Protein AF-A0A7Y1BL05-F1 (afdb_monomer_lite)

Secondary structure (DSSP, 8-state):
---------------HHHHHHHHHHHTTTSS-TTTHHHHHHHHHHHHTSTTGGGS-TT----SS----HHHHH-TTTTTHHHHHHHHHHHHHHHHS-HHHHHHHHHHHHHHHHHHHHHHHHHHHGGGT-EEETTEEEEEETTEEEEEEEETTEEEEEETTS-EEEEEE----SS-----SPPPTTEEEEE---TT---BTTEEE--TT-TTHHHHHHHHHHHHHHHHHHTTTTPPB-PPPHHHHHHHHH-TTTEEE-SSS-EEE-S---HHHHHHHHHHHHTTS-HHHHHHHHHHHHHHHHHTTTTSS-EEEEE-STT-EEEEETTT--EEEEEEETTEEEEEEE-TTGGGS-GGGHHHHHGGG-EEEEEPPP-

Structure (mmCIF, N/CA/C/O backbone):
data_AF-A0A7Y1BL05-F1
#
_entry.id   AF-A0A7Y1BL05-F1
#
loop_
_atom_site.group_PDB
_atom_site.id
_atom_site.type_symbol
_atom_site.label_atom_id
_atom_site.label_alt_id
_atom_site.label_comp_id
_atom_site.label_asym_id
_atom_site.label_entity_id
_atom_site.label_seq_id
_atom_site.pdbx_PDB_ins_code
_atom_site.Cartn_x
_atom_site.Cartn_y
_atom_site.Cartn_z
_atom_site.occupancy
_atom_site.B_iso_or_equiv
_atom_site.auth_seq_id
_atom_site.auth_comp_id
_atom_site.auth_asym_id
_atom_site.auth_atom_id
_atom_site.pdbx_PDB_model_num
ATOM 1 N N . PHE A 1 1 ? 38.816 -10.456 27.329 1.00 33.59 1 PHE A N 1
ATOM 2 C CA . PHE A 1 1 ? 37.901 -9.437 26.786 1.00 33.59 1 PHE A CA 1
ATOM 3 C C . PHE A 1 1 ? 37.429 -9.900 25.423 1.00 33.59 1 PHE A C 1
ATOM 5 O O . PHE A 1 1 ? 38.102 -9.692 24.425 1.00 33.59 1 PHE A O 1
ATOM 12 N N . ALA A 1 2 ? 36.329 -10.643 25.435 1.00 25.39 2 ALA A N 1
ATOM 13 C CA . ALA A 1 2 ? 35.627 -11.141 24.266 1.00 25.39 2 ALA A CA 1
ATOM 14 C C . ALA A 1 2 ? 34.304 -10.378 24.179 1.00 25.39 2 ALA A C 1
ATOM 16 O O . ALA A 1 2 ? 33.697 -10.150 25.221 1.00 25.39 2 ALA A O 1
ATOM 17 N N . HIS A 1 3 ? 33.851 -10.033 22.977 1.00 25.34 3 HIS A N 1
ATOM 18 C CA . HIS A 1 3 ? 32.424 -10.037 22.677 1.00 25.34 3 HIS A CA 1
ATOM 19 C C . HIS A 1 3 ? 32.193 -10.327 21.194 1.00 25.34 3 HIS A C 1
ATOM 21 O O . HIS A 1 3 ? 32.795 -9.733 20.304 1.00 25.34 3 HIS A O 1
ATOM 27 N N . HIS A 1 4 ? 31.329 -11.317 21.009 1.00 25.67 4 HIS A N 1
ATOM 28 C CA . HIS A 1 4 ? 30.819 -11.899 19.784 1.00 25.67 4 HIS A CA 1
ATOM 29 C C . HIS A 1 4 ? 30.004 -10.916 18.937 1.00 25.67 4 HIS A C 1
ATOM 31 O O . HIS A 1 4 ? 29.145 -10.213 19.463 1.00 25.67 4 HIS A O 1
ATOM 37 N N . PHE A 1 5 ? 30.168 -11.006 17.617 1.00 25.12 5 PHE A N 1
ATOM 38 C CA . PHE A 1 5 ? 29.089 -10.775 16.659 1.00 25.12 5 PHE A CA 1
ATOM 39 C C . PHE A 1 5 ? 28.690 -12.129 16.065 1.00 25.12 5 PHE A C 1
ATOM 41 O O . PHE A 1 5 ? 29.454 -12.739 15.324 1.00 25.12 5 PHE A O 1
ATOM 48 N N . HIS A 1 6 ? 27.489 -12.587 16.406 1.00 26.97 6 HIS A N 1
ATOM 49 C CA . HIS A 1 6 ? 26.701 -13.514 15.601 1.00 26.97 6 HIS A CA 1
ATOM 50 C C . HIS A 1 6 ? 25.361 -12.834 15.343 1.00 26.97 6 HIS A C 1
ATOM 52 O O . HIS A 1 6 ? 24.730 -12.368 16.291 1.00 26.97 6 HIS A O 1
ATOM 58 N N . THR A 1 7 ? 24.933 -12.781 14.084 1.00 26.75 7 THR A N 1
ATOM 59 C CA . THR A 1 7 ? 23.613 -13.267 13.645 1.00 26.75 7 THR A CA 1
ATOM 60 C C . THR A 1 7 ? 23.472 -13.119 12.132 1.00 26.75 7 THR A C 1
ATOM 62 O O . THR A 1 7 ? 23.737 -12.071 11.548 1.00 26.75 7 THR A O 1
ATOM 65 N N . ASP A 1 8 ? 23.076 -14.234 11.532 1.00 27.69 8 ASP A N 1
ATOM 66 C CA . ASP A 1 8 ? 22.762 -14.459 10.131 1.00 27.69 8 ASP A CA 1
ATOM 67 C C . ASP A 1 8 ? 21.501 -13.713 9.666 1.00 27.69 8 ASP A C 1
ATOM 69 O O . ASP A 1 8 ? 20.481 -13.713 10.351 1.00 27.69 8 ASP A O 1
ATOM 73 N N . HIS A 1 9 ? 21.537 -13.182 8.440 1.00 27.61 9 HIS A N 1
ATOM 74 C CA . HIS A 1 9 ? 20.381 -13.083 7.539 1.00 27.61 9 HIS A CA 1
ATOM 75 C C . HIS A 1 9 ? 20.873 -13.191 6.081 1.00 27.61 9 HIS A C 1
ATOM 77 O O . HIS A 1 9 ? 21.958 -12.697 5.762 1.00 27.61 9 HIS A O 1
ATOM 83 N N . PRO A 1 10 ? 20.130 -13.875 5.189 1.00 28.31 10 PRO A N 1
ATOM 84 C CA . PRO A 1 10 ? 20.660 -14.333 3.916 1.00 28.31 10 PRO A CA 1
ATOM 85 C C . PRO A 1 10 ? 20.851 -13.192 2.913 1.00 28.31 10 PRO A C 1
ATOM 87 O O . PRO A 1 10 ? 19.978 -12.367 2.655 1.00 28.31 10 PRO A O 1
ATOM 90 N N . VAL A 1 11 ? 22.050 -13.228 2.348 1.00 24.84 11 VAL A N 1
ATOM 91 C CA . VAL A 1 11 ? 22.646 -12.427 1.285 1.00 24.84 11 VAL A CA 1
ATOM 92 C C . VAL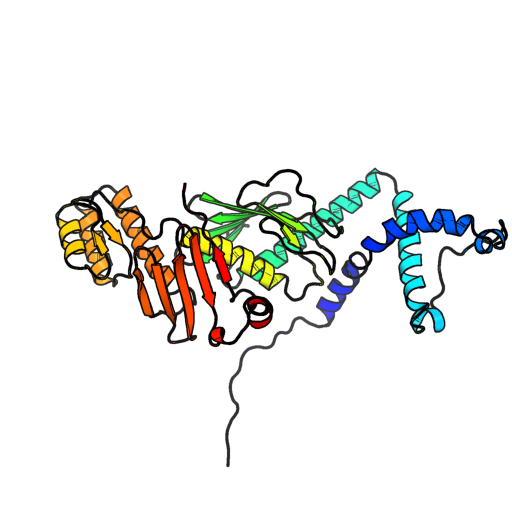 A 1 11 ? 21.703 -12.195 0.096 1.00 24.84 11 VAL A C 1
ATOM 94 O O . VAL A 1 11 ? 21.260 -13.135 -0.566 1.00 24.84 11 VAL A O 1
ATOM 97 N N . PHE A 1 12 ? 21.496 -10.919 -0.248 1.00 32.28 12 PHE A N 1
ATOM 98 C CA . PHE A 1 12 ? 21.118 -10.500 -1.597 1.00 32.28 12 PHE A CA 1
ATOM 99 C C . PHE A 1 12 ? 22.167 -11.016 -2.588 1.00 32.28 12 PHE A C 1
ATOM 101 O O . PHE A 1 12 ? 23.284 -10.507 -2.643 1.00 32.28 12 PHE A O 1
ATOM 108 N N . SER A 1 13 ? 21.811 -12.006 -3.400 1.00 27.42 13 SER A N 1
ATOM 109 C CA . SER A 1 13 ? 22.587 -12.366 -4.586 1.00 27.42 13 SER A CA 1
ATOM 110 C C . SER A 1 13 ? 21.681 -12.347 -5.811 1.00 27.42 13 SER A C 1
ATOM 112 O O . SER A 1 13 ? 21.286 -13.367 -6.356 1.00 27.42 13 SER A O 1
ATOM 114 N N . CYS A 1 14 ? 21.347 -11.140 -6.269 1.00 32.28 14 CYS A N 1
ATOM 115 C CA . CYS A 1 14 ? 21.121 -10.964 -7.698 1.00 32.28 14 CYS A CA 1
ATOM 116 C C . CYS A 1 14 ? 22.515 -10.943 -8.334 1.00 32.28 14 CYS A C 1
ATOM 118 O O . CYS A 1 14 ? 23.361 -10.128 -7.956 1.00 32.28 14 CYS A O 1
ATOM 120 N N . SER A 1 15 ? 22.803 -11.897 -9.218 1.00 33.03 15 SER A N 1
ATOM 121 C CA . SER A 1 15 ? 24.099 -11.981 -9.884 1.00 33.03 15 SER A CA 1
ATOM 122 C C . SER A 1 15 ? 24.380 -10.668 -10.621 1.00 33.03 15 SER A C 1
ATOM 124 O O . SER A 1 15 ? 23.573 -10.215 -11.435 1.00 33.03 15 SER A O 1
ATOM 126 N N . LYS A 1 16 ? 25.560 -10.069 -10.392 1.00 33.34 16 LYS A N 1
ATOM 127 C CA . LYS A 1 16 ? 26.056 -8.880 -11.119 1.00 33.34 16 LYS A CA 1
ATOM 128 C C . LYS A 1 16 ? 25.981 -9.030 -12.648 1.00 33.34 16 LYS A C 1
ATOM 130 O O . LYS A 1 16 ? 26.044 -8.030 -13.357 1.00 33.34 16 LYS A O 1
ATOM 135 N N . ILE A 1 17 ? 25.871 -10.259 -13.158 1.00 33.56 17 ILE A N 1
ATOM 136 C CA . ILE A 1 17 ? 25.779 -10.580 -14.585 1.00 33.56 17 ILE A CA 1
ATOM 137 C C . ILE A 1 17 ? 24.343 -10.411 -15.113 1.00 33.56 17 ILE A C 1
ATOM 139 O O . ILE A 1 17 ? 24.175 -9.895 -16.216 1.00 33.56 17 ILE A O 1
ATOM 143 N N . GLU A 1 18 ? 23.311 -10.720 -14.322 1.00 34.62 18 GLU A N 1
ATOM 144 C CA . GLU A 1 18 ? 21.900 -10.551 -14.719 1.00 34.62 18 GLU A CA 1
ATOM 145 C C . GLU A 1 18 ? 21.470 -9.074 -14.695 1.00 34.62 18 GLU A C 1
ATOM 147 O O . GLU A 1 18 ? 20.806 -8.599 -15.617 1.00 34.62 18 GLU A O 1
ATOM 152 N N . GLN A 1 19 ? 21.955 -8.294 -13.721 1.00 38.84 19 GLN A N 1
ATOM 153 C CA . GLN A 1 19 ? 21.749 -6.836 -13.684 1.00 38.84 19 GLN A CA 1
ATOM 154 C C . GLN A 1 19 ? 22.461 -6.109 -14.833 1.00 38.84 19 GLN A C 1
ATOM 156 O O . GLN A 1 19 ? 21.961 -5.105 -15.340 1.00 38.84 19 GLN A O 1
ATOM 161 N N . LYS A 1 20 ? 23.608 -6.623 -15.298 1.00 32.53 20 LYS A N 1
ATOM 162 C CA . LYS A 1 20 ? 24.316 -6.049 -16.451 1.00 32.53 20 LYS A CA 1
ATOM 163 C C . LYS A 1 20 ? 23.520 -6.212 -17.747 1.00 32.53 20 LYS A C 1
ATOM 165 O O . LYS A 1 20 ? 23.537 -5.302 -18.572 1.00 32.53 20 LYS A O 1
ATOM 170 N N . GLN A 1 21 ? 22.794 -7.318 -17.923 1.00 34.19 21 GLN A N 1
ATOM 171 C CA . GLN A 1 21 ? 21.998 -7.539 -19.135 1.00 34.19 21 GLN A CA 1
ATOM 172 C C . GLN A 1 21 ? 20.727 -6.674 -19.183 1.00 34.19 21 GLN A C 1
ATOM 174 O O . GLN A 1 21 ? 20.405 -6.140 -20.242 1.00 34.19 21 GLN A O 1
ATOM 179 N N . LEU A 1 22 ? 20.076 -6.427 -18.040 1.00 39.12 22 LEU A N 1
ATOM 180 C CA . LEU A 1 22 ? 18.909 -5.534 -17.937 1.00 39.12 22 LEU A CA 1
ATOM 181 C C . LEU A 1 22 ? 19.273 -4.041 -18.056 1.00 39.12 22 LEU A C 1
ATOM 183 O O . LEU A 1 22 ? 18.573 -3.281 -18.727 1.00 39.12 22 LEU A O 1
ATOM 187 N N . ASN A 1 23 ? 20.408 -3.621 -17.486 1.00 34.00 23 ASN A N 1
ATOM 188 C CA . ASN A 1 23 ? 20.858 -2.224 -17.540 1.00 34.00 23 ASN A CA 1
ATOM 189 C C . ASN A 1 23 ? 21.379 -1.803 -18.924 1.00 34.00 23 ASN A C 1
ATOM 191 O O . ASN A 1 23 ? 21.369 -0.614 -19.239 1.00 34.00 23 ASN A O 1
ATOM 195 N N . THR A 1 24 ? 21.807 -2.742 -19.772 1.00 34.69 24 THR A N 1
ATOM 196 C CA . THR A 1 24 ? 22.375 -2.405 -21.091 1.00 34.69 24 THR A CA 1
ATOM 197 C C . THR A 1 24 ? 21.300 -1.995 -22.110 1.00 34.69 24 THR A C 1
ATOM 199 O O . THR A 1 24 ? 21.593 -1.215 -23.010 1.00 34.69 24 THR A O 1
ATOM 202 N N . TRP A 1 25 ? 20.044 -2.429 -21.944 1.00 32.34 25 T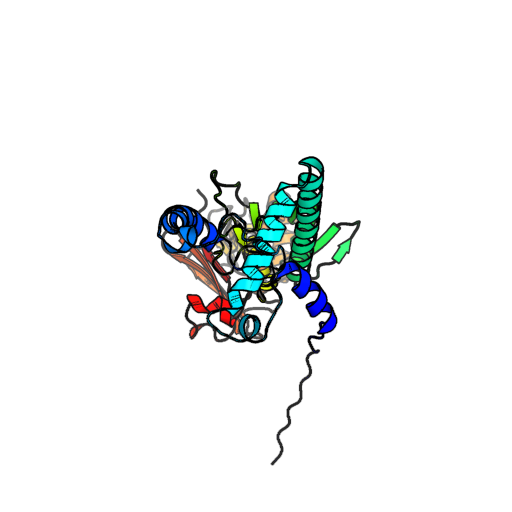RP A N 1
ATOM 203 C CA . TRP A 1 25 ? 18.965 -2.136 -22.903 1.00 32.34 25 TRP A CA 1
ATOM 204 C C . TRP A 1 25 ? 18.121 -0.893 -22.574 1.00 32.34 25 TRP A C 1
ATOM 206 O O . TRP A 1 25 ? 17.619 -0.247 -23.489 1.00 32.34 25 TRP A O 1
ATOM 216 N N . VAL A 1 26 ? 17.976 -0.518 -21.296 1.00 34.50 26 VAL A N 1
ATOM 217 C CA . VAL A 1 26 ? 17.065 0.574 -20.878 1.00 34.50 26 VAL A CA 1
ATOM 218 C C . VAL A 1 26 ? 17.795 1.892 -20.578 1.00 34.50 26 VAL A C 1
ATOM 220 O O . VAL A 1 26 ? 17.212 2.970 -20.698 1.00 34.50 26 VAL A O 1
ATOM 223 N N . SER A 1 27 ? 19.097 1.847 -20.272 1.00 34.19 27 SER A N 1
ATOM 224 C CA . SER A 1 27 ? 19.866 3.032 -19.849 1.00 34.19 27 SER A CA 1
ATOM 225 C C . SER A 1 27 ? 20.053 4.110 -20.927 1.00 34.19 27 SER A C 1
ATOM 227 O O . SER A 1 27 ? 20.438 5.229 -20.598 1.00 34.19 27 SER A O 1
ATOM 229 N N . PHE A 1 28 ? 19.772 3.823 -22.202 1.00 32.91 28 PHE A N 1
ATOM 230 C CA . PHE A 1 28 ? 20.091 4.742 -23.304 1.00 32.91 28 PHE A CA 1
ATOM 231 C C . PHE A 1 28 ? 18.963 5.714 -23.711 1.00 32.91 28 PHE A C 1
ATOM 233 O O . PHE A 1 28 ? 19.260 6.751 -24.309 1.00 32.91 28 PHE A O 1
ATOM 240 N N . GLN A 1 29 ? 17.690 5.467 -23.362 1.00 35.88 29 GLN A N 1
ATOM 241 C CA . GLN A 1 29 ? 16.569 6.309 -23.835 1.00 35.88 29 GLN A CA 1
ATOM 242 C C . GLN A 1 29 ? 16.076 7.393 -22.853 1.00 35.88 29 GLN A C 1
ATOM 244 O O . GLN A 1 29 ? 15.690 8.469 -23.309 1.00 35.88 29 GLN A O 1
ATOM 249 N N . SER A 1 30 ? 16.127 7.182 -21.531 1.00 35.50 30 SER A N 1
ATOM 250 C CA . SER A 1 30 ? 15.455 8.075 -20.557 1.00 35.50 30 SER A CA 1
ATOM 251 C C . SER A 1 30 ? 16.214 9.352 -20.151 1.00 35.50 30 SER A C 1
ATOM 253 O O . SER A 1 30 ? 15.636 10.203 -19.482 1.00 35.50 30 SER A O 1
ATOM 255 N N . ALA A 1 31 ? 17.490 9.539 -20.503 1.00 32.69 31 ALA A N 1
ATOM 256 C CA . ALA A 1 31 ? 18.296 10.571 -19.833 1.00 32.69 31 ALA A CA 1
ATOM 257 C C . ALA A 1 31 ? 18.231 12.009 -20.405 1.00 32.69 31 ALA A C 1
ATOM 259 O O . ALA A 1 31 ? 18.673 12.918 -19.712 1.00 32.69 31 ALA A O 1
ATOM 260 N N . GLU A 1 32 ? 17.736 12.287 -21.625 1.00 43.50 32 GLU A N 1
ATOM 261 C CA . GLU A 1 32 ? 18.015 13.615 -22.247 1.00 43.50 32 GLU A CA 1
ATOM 262 C C . GLU A 1 32 ? 16.908 14.228 -23.131 1.00 43.50 32 GLU A C 1
ATOM 264 O O . GLU A 1 32 ? 17.159 15.172 -23.880 1.00 43.50 32 GLU A O 1
ATOM 269 N N . GLN A 1 33 ? 15.659 13.761 -23.052 1.00 43.62 33 GLN A N 1
ATOM 270 C CA . GLN A 1 33 ? 14.572 14.326 -23.873 1.00 43.62 33 GLN A CA 1
ATOM 271 C C . GLN A 1 33 ? 14.175 15.804 -23.596 1.00 43.62 33 GLN A C 1
ATOM 273 O O . GLN A 1 33 ? 13.689 16.435 -24.537 1.00 43.62 33 GLN A O 1
ATOM 278 N N . PRO A 1 34 ? 14.405 16.435 -22.418 1.00 39.03 34 PRO A N 1
ATOM 279 C CA . PRO A 1 34 ? 14.016 17.841 -22.215 1.00 39.03 34 PRO A CA 1
ATOM 280 C C . PRO A 1 34 ? 14.841 18.859 -23.018 1.00 39.03 34 PRO A C 1
ATOM 282 O O . PRO A 1 34 ? 14.393 19.985 -23.227 1.00 39.03 34 PRO A O 1
ATOM 285 N N . LEU A 1 35 ? 16.041 18.490 -23.474 1.00 37.31 35 LEU A N 1
ATOM 286 C CA . LEU A 1 35 ? 16.970 19.429 -24.109 1.00 37.31 35 LEU A CA 1
ATOM 287 C C . LEU A 1 35 ? 16.629 19.704 -25.587 1.00 37.31 35 LEU A C 1
ATOM 289 O O . LEU A 1 35 ? 16.855 20.804 -26.089 1.00 37.31 35 LEU A O 1
ATOM 293 N N . LEU A 1 36 ? 16.016 18.747 -26.288 1.00 37.44 36 LEU A N 1
ATOM 294 C CA . LEU A 1 36 ? 15.832 18.804 -27.747 1.00 37.44 36 LEU A CA 1
ATOM 295 C C . LEU A 1 36 ? 14.855 19.901 -28.217 1.00 37.44 36 LEU A C 1
ATOM 297 O O . LEU A 1 36 ? 15.038 20.463 -29.297 1.00 37.44 36 LEU A O 1
ATOM 301 N N . GLY A 1 37 ? 13.862 20.268 -27.398 1.00 36.25 37 GLY A N 1
ATOM 302 C CA . GLY A 1 37 ? 12.896 21.325 -27.732 1.00 36.25 37 GLY A CA 1
ATOM 303 C C . GLY A 1 37 ? 13.500 22.735 -27.732 1.00 36.25 37 GLY A C 1
ATOM 304 O O . GLY A 1 37 ? 13.193 23.541 -28.610 1.00 36.25 37 GLY A O 1
ATOM 305 N N . GLN A 1 38 ? 14.416 23.022 -26.800 1.00 35.59 38 GLN A N 1
ATOM 306 C CA . GLN A 1 38 ? 15.132 24.305 -26.746 1.00 35.59 38 GLN A CA 1
ATOM 307 C C . GLN A 1 38 ? 16.279 24.374 -27.770 1.00 35.59 38 GLN A C 1
ATOM 309 O O . GLN A 1 38 ? 16.601 25.458 -28.264 1.00 35.59 38 GLN A O 1
ATOM 314 N N . PHE A 1 39 ? 16.845 23.227 -28.169 1.00 32.41 39 PHE A N 1
ATOM 315 C CA . PHE A 1 39 ? 17.859 23.155 -29.228 1.00 32.41 39 PHE A CA 1
ATOM 316 C C . PHE A 1 39 ? 17.304 23.391 -30.642 1.00 32.41 39 PHE A C 1
ATOM 318 O O . PHE A 1 39 ? 18.024 23.891 -31.506 1.00 32.41 39 PHE A O 1
ATOM 325 N N . SER A 1 40 ? 16.029 23.094 -30.910 1.00 36.38 40 SER A N 1
ATOM 326 C CA . SER A 1 40 ? 15.488 23.217 -32.272 1.00 36.38 40 SER A CA 1
ATOM 327 C C . SER A 1 40 ? 15.252 24.673 -32.714 1.00 36.38 40 SER A C 1
ATOM 329 O O . SER A 1 40 ? 15.417 24.985 -33.893 1.00 36.38 40 SER A O 1
ATOM 331 N N . VAL A 1 41 ? 14.917 25.580 -31.787 1.00 35.75 41 VAL A N 1
ATOM 332 C CA . VAL A 1 41 ? 14.730 27.020 -32.077 1.00 35.75 41 VAL A CA 1
ATOM 333 C C . VAL A 1 41 ? 16.079 27.753 -32.139 1.00 35.75 41 VAL A C 1
ATOM 335 O O . VAL A 1 41 ? 16.265 28.647 -32.965 1.00 35.75 41 VAL A O 1
ATOM 338 N N . SER A 1 42 ? 17.060 27.329 -31.335 1.00 43.56 42 SER A N 1
ATOM 339 C CA . SER A 1 42 ? 18.430 27.861 -31.376 1.00 43.56 42 SER A CA 1
ATOM 340 C C . SER A 1 42 ? 19.249 27.336 -32.562 1.00 43.56 42 SER A C 1
ATOM 342 O O . SER A 1 42 ? 20.108 28.048 -33.071 1.00 43.56 42 SER A O 1
ATOM 344 N N . SER A 1 43 ? 18.961 26.136 -33.081 1.00 45.41 43 SER A N 1
ATOM 345 C CA . SER A 1 43 ? 19.647 25.589 -34.262 1.00 45.41 43 SER A CA 1
ATOM 346 C C . SER A 1 43 ? 19.368 26.399 -35.534 1.00 45.41 43 SER A C 1
ATOM 348 O O . SER A 1 43 ? 20.283 26.623 -36.323 1.00 45.41 43 SER A O 1
ATOM 350 N N . ASN A 1 44 ? 18.147 26.910 -35.728 1.00 48.47 44 ASN A N 1
ATOM 351 C CA . ASN A 1 44 ? 17.831 27.738 -36.899 1.00 48.47 44 ASN A CA 1
ATOM 352 C C . ASN A 1 44 ? 18.510 29.116 -36.853 1.00 48.47 44 ASN A C 1
ATOM 354 O O . ASN A 1 44 ? 18.931 29.614 -37.894 1.00 48.47 44 ASN A O 1
ATOM 358 N N . SER A 1 45 ? 18.694 29.700 -35.665 1.00 47.44 45 SER A N 1
ATOM 359 C CA . SER A 1 45 ? 19.466 30.940 -35.503 1.00 47.44 45 SER A CA 1
ATOM 360 C C . SER A 1 45 ? 20.981 30.703 -35.551 1.00 47.44 45 SER A C 1
ATOM 362 O O . SER A 1 45 ? 21.713 31.553 -36.053 1.00 47.44 45 SER A O 1
ATOM 364 N N . LEU A 1 46 ? 21.465 29.534 -35.115 1.00 51.12 46 LEU A N 1
ATOM 365 C CA . LEU A 1 46 ? 22.859 29.102 -35.274 1.00 51.12 46 LEU A CA 1
ATOM 366 C C . LEU A 1 46 ? 23.217 28.826 -36.739 1.00 51.12 46 LEU A C 1
ATOM 368 O O . LEU A 1 46 ? 24.269 29.274 -37.177 1.00 51.12 46 LEU A O 1
ATOM 372 N N . LYS A 1 47 ? 22.334 28.188 -37.521 1.00 52.28 47 LYS A N 1
ATOM 373 C CA . LYS A 1 47 ? 22.506 27.995 -38.976 1.00 52.28 47 LYS A CA 1
ATOM 374 C C . LYS A 1 47 ? 22.648 29.314 -39.740 1.00 52.28 47 LYS A C 1
ATOM 376 O O . LYS A 1 47 ? 23.321 29.351 -40.762 1.00 52.28 47 LYS A O 1
ATOM 381 N N . GLN A 1 48 ? 22.023 30.383 -39.243 1.00 56.19 48 GLN A N 1
ATOM 382 C CA . GLN A 1 48 ? 22.108 31.732 -39.811 1.00 56.19 48 GLN A CA 1
ATOM 383 C C . GLN A 1 48 ? 23.312 32.541 -39.296 1.00 56.19 48 GLN A C 1
ATOM 385 O O . GLN A 1 48 ? 23.623 33.590 -39.856 1.00 56.19 48 GLN A O 1
ATOM 390 N N . ARG A 1 49 ? 24.005 32.083 -38.243 1.00 55.69 49 ARG A N 1
ATOM 391 C CA . ARG A 1 49 ? 25.216 32.726 -37.714 1.00 55.69 49 ARG A CA 1
ATOM 392 C C . ARG A 1 49 ? 26.461 32.085 -38.332 1.00 55.69 49 ARG A C 1
ATOM 394 O O . ARG A 1 49 ? 26.575 30.865 -38.413 1.00 55.69 49 ARG A O 1
ATOM 401 N N . GLY A 1 50 ? 27.400 32.939 -38.747 1.00 53.94 50 GLY A N 1
ATOM 402 C CA . GLY A 1 50 ? 28.423 32.696 -39.776 1.00 53.94 50 GLY A CA 1
ATOM 403 C C . GLY A 1 50 ? 29.376 31.499 -39.642 1.00 53.94 50 GLY A C 1
ATOM 404 O O . GLY A 1 50 ? 30.176 31.284 -40.540 1.00 53.94 50 GLY A O 1
ATOM 405 N N . LEU A 1 51 ? 29.310 30.694 -38.580 1.00 56.62 51 LEU A N 1
ATOM 406 C CA . LEU A 1 51 ? 30.109 29.469 -38.456 1.00 56.62 51 LEU A CA 1
ATOM 407 C C . LEU A 1 51 ? 29.571 28.325 -39.329 1.00 56.62 51 LEU A C 1
ATOM 409 O O . LEU A 1 51 ? 30.356 27.593 -39.921 1.00 56.62 51 LEU A O 1
ATOM 413 N N . TYR A 1 52 ? 28.247 28.190 -39.462 1.00 55.38 52 TYR A N 1
ATOM 414 C CA . TYR A 1 52 ? 27.648 27.129 -40.286 1.00 55.38 52 TYR A CA 1
ATOM 415 C C . TYR A 1 52 ? 27.720 27.428 -41.789 1.00 55.38 52 TYR A C 1
ATOM 417 O O . TYR A 1 52 ? 27.761 26.495 -42.584 1.00 55.38 52 TYR A O 1
ATOM 425 N N . SER A 1 53 ? 27.802 28.703 -42.188 1.00 60.19 53 SER A N 1
ATOM 426 C CA . SER A 1 53 ? 28.028 29.105 -43.586 1.00 60.19 53 SER A CA 1
ATOM 427 C C . SER A 1 53 ? 29.464 28.875 -44.063 1.00 60.19 53 SER A C 1
ATOM 429 O O . SER A 1 53 ? 29.710 28.880 -45.264 1.00 60.19 53 SER A O 1
ATOM 431 N N . LEU A 1 54 ? 30.412 28.698 -43.135 1.00 66.62 54 LEU A N 1
ATOM 432 C CA . LEU A 1 54 ? 31.807 28.370 -43.444 1.00 66.62 54 LEU A CA 1
ATOM 433 C C . LEU A 1 54 ? 32.023 26.870 -43.659 1.00 66.62 54 LEU A C 1
ATOM 435 O O . LEU A 1 54 ? 33.088 26.482 -44.132 1.00 66.62 54 LEU A O 1
ATOM 439 N N . VAL A 1 55 ? 31.040 26.030 -43.322 1.00 61.56 55 VAL A N 1
ATOM 440 C CA . VAL A 1 55 ? 31.082 24.600 -43.628 1.00 61.56 55 VAL A CA 1
ATOM 441 C C . VAL A 1 55 ? 30.761 24.434 -45.116 1.00 61.56 55 VAL A C 1
ATOM 443 O O . VAL A 1 55 ? 29.661 24.805 -45.535 1.00 61.56 55 VAL A O 1
ATOM 446 N N . PRO A 1 56 ? 31.690 23.905 -45.934 1.00 68.94 56 PRO A N 1
ATOM 447 C CA . PRO A 1 56 ? 31.451 23.700 -47.355 1.00 68.94 56 PRO A CA 1
ATOM 448 C C . PRO A 1 56 ? 30.151 22.919 -47.608 1.00 68.94 56 PRO A C 1
ATOM 450 O O . PRO A 1 56 ? 29.902 21.920 -46.933 1.00 68.94 56 PRO A O 1
ATOM 453 N N . PRO A 1 57 ? 29.350 23.279 -48.627 1.00 58.31 57 PRO A N 1
ATOM 454 C CA . PRO A 1 57 ? 28.140 22.530 -48.982 1.00 58.31 57 PRO A CA 1
ATOM 455 C C . PRO A 1 57 ? 28.415 21.056 -49.321 1.00 58.31 57 PRO A C 1
ATOM 457 O O . PRO A 1 57 ? 27.539 20.209 -49.188 1.00 58.31 57 PRO A O 1
ATOM 460 N N . ALA A 1 58 ? 29.647 20.756 -49.746 1.00 62.09 58 ALA A N 1
ATOM 461 C CA . ALA A 1 58 ? 30.139 19.417 -50.057 1.00 62.09 58 ALA A CA 1
ATOM 462 C C . ALA A 1 58 ? 30.715 18.662 -48.840 1.00 62.09 58 ALA A C 1
ATOM 464 O O . ALA A 1 58 ? 31.213 17.547 -48.994 1.00 62.09 58 ALA A O 1
ATOM 465 N N . SER A 1 59 ? 30.689 19.243 -47.635 1.00 61.38 59 SER A N 1
ATOM 466 C CA . SER A 1 59 ? 31.157 18.567 -46.426 1.00 61.38 59 SER A CA 1
ATOM 467 C C . SER A 1 59 ? 30.228 17.412 -46.071 1.00 61.38 59 SER A C 1
ATOM 469 O O . SER A 1 59 ? 29.142 17.594 -45.520 1.00 61.38 59 SER A O 1
ATOM 471 N N . VAL A 1 60 ? 30.682 16.198 -46.373 1.00 59.19 60 VAL A N 1
ATOM 472 C CA . VAL A 1 60 ? 30.015 14.967 -45.957 1.00 59.19 60 VAL A CA 1
ATOM 473 C C . VAL A 1 60 ? 30.315 14.752 -44.486 1.00 59.19 60 VAL A C 1
ATOM 475 O O . VAL A 1 60 ? 31.423 14.378 -44.108 1.00 59.19 60 VAL A O 1
ATOM 478 N N . VAL A 1 61 ? 29.320 15.007 -43.646 1.00 62.31 61 VAL A N 1
ATOM 479 C CA . VAL A 1 61 ? 29.410 14.671 -42.232 1.00 62.31 61 VAL A CA 1
ATOM 480 C C . VAL A 1 61 ? 29.137 13.168 -42.084 1.00 62.31 61 VAL A C 1
ATOM 482 O O . VAL A 1 61 ? 28.041 12.724 -42.444 1.00 62.31 61 VAL A O 1
ATOM 485 N N . PRO A 1 62 ? 30.100 12.366 -41.594 1.00 64.06 62 PRO A N 1
ATOM 486 C CA . PRO A 1 62 ? 29.931 10.923 -41.488 1.00 64.06 62 PRO A CA 1
ATOM 487 C C . PRO A 1 62 ? 28.741 10.547 -40.599 1.00 64.06 62 PRO A C 1
ATOM 489 O O . PRO A 1 62 ? 28.481 11.169 -39.568 1.00 64.06 62 PRO A O 1
ATOM 492 N N . ALA A 1 63 ? 28.035 9.475 -40.965 1.00 62.38 63 ALA A N 1
ATOM 493 C CA . ALA A 1 63 ? 26.928 8.955 -40.161 1.00 62.38 63 ALA A CA 1
ATOM 494 C C . ALA A 1 63 ? 27.392 8.387 -38.804 1.00 62.38 63 ALA A C 1
ATOM 496 O O . ALA A 1 63 ? 26.586 8.257 -37.886 1.00 62.38 63 ALA A O 1
ATOM 497 N N . GLN A 1 64 ? 28.681 8.066 -38.665 1.00 64.62 64 GLN A N 1
ATOM 498 C CA . GLN A 1 64 ? 29.295 7.566 -37.438 1.00 64.62 64 GLN A CA 1
ATOM 499 C C . GLN A 1 64 ? 30.394 8.512 -36.958 1.00 64.62 64 GLN A C 1
ATOM 501 O O . GLN A 1 64 ? 31.246 8.936 -37.734 1.00 64.62 64 GLN A O 1
ATOM 506 N N . VAL A 1 65 ? 30.400 8.792 -35.656 1.00 74.00 65 VAL A N 1
ATOM 507 C CA . VAL A 1 65 ? 31.491 9.500 -34.983 1.00 74.00 65 VAL A CA 1
ATOM 508 C C . VAL A 1 65 ? 32.421 8.462 -34.364 1.00 74.00 65 VAL A C 1
ATOM 510 O O . VAL A 1 65 ? 32.005 7.663 -33.526 1.00 74.00 65 VAL A O 1
ATOM 513 N N . HIS A 1 66 ? 33.691 8.460 -34.771 1.00 74.62 66 HIS A N 1
ATOM 514 C CA . HIS A 1 66 ? 34.695 7.588 -34.167 1.00 74.62 66 HIS A CA 1
ATOM 515 C C . HIS A 1 66 ? 34.997 8.038 -32.739 1.00 74.62 66 HIS A C 1
ATOM 517 O O . HIS A 1 66 ? 35.367 9.187 -32.512 1.00 74.62 66 HIS A O 1
ATOM 523 N N . ARG A 1 67 ? 34.875 7.124 -31.773 1.00 77.06 67 ARG A N 1
ATOM 524 C CA . ARG A 1 67 ? 35.163 7.391 -30.359 1.00 77.06 67 ARG A CA 1
ATOM 525 C C . ARG A 1 67 ? 36.670 7.519 -30.124 1.00 77.06 67 ARG A C 1
ATOM 527 O O . ARG A 1 67 ? 37.347 6.539 -29.830 1.00 77.06 67 ARG A O 1
ATOM 534 N N . THR A 1 68 ? 37.196 8.728 -30.284 1.00 79.44 68 THR A N 1
ATOM 535 C CA . THR A 1 68 ? 38.587 9.067 -29.950 1.00 79.44 68 THR A CA 1
ATOM 536 C C . THR A 1 68 ? 38.745 9.330 -28.449 1.00 79.44 68 THR A C 1
ATOM 538 O O . THR A 1 68 ? 37.762 9.553 -27.743 1.00 79.44 68 THR A O 1
ATOM 541 N N . ASN A 1 69 ? 39.984 9.354 -27.942 1.00 74.56 69 ASN A N 1
ATOM 542 C CA . ASN A 1 69 ? 40.256 9.631 -26.522 1.00 74.56 69 ASN A CA 1
ATOM 543 C C . ASN A 1 69 ? 39.665 10.971 -26.046 1.00 74.56 69 ASN A C 1
ATOM 545 O O . ASN A 1 69 ? 39.158 11.044 -24.930 1.00 74.56 69 ASN A O 1
ATOM 549 N N . ILE A 1 70 ? 39.659 12.000 -26.900 1.00 74.12 70 ILE A N 1
ATOM 550 C CA . ILE A 1 70 ? 39.052 13.307 -26.594 1.00 74.12 70 ILE A CA 1
ATOM 551 C C . ILE A 1 70 ? 37.533 13.160 -26.451 1.00 74.12 70 ILE A C 1
ATOM 553 O O . ILE A 1 70 ? 36.956 13.598 -25.463 1.00 74.12 70 ILE A O 1
ATOM 557 N N . LEU A 1 71 ? 36.884 12.470 -27.391 1.00 75.94 71 LEU A N 1
ATOM 558 C CA . LEU A 1 71 ? 35.434 12.265 -27.367 1.00 75.94 71 LEU A CA 1
ATOM 559 C C . LEU A 1 71 ? 34.960 11.295 -26.273 1.00 75.94 71 LEU A C 1
ATOM 561 O O . LEU A 1 71 ? 33.766 11.236 -26.010 1.00 75.94 71 LEU A O 1
ATOM 565 N N . ASN A 1 72 ? 35.859 10.538 -25.642 1.00 73.81 72 ASN A N 1
ATOM 566 C CA . ASN A 1 72 ? 35.518 9.633 -24.541 1.00 73.81 72 ASN A CA 1
ATOM 567 C C . ASN A 1 72 ? 35.791 10.236 -23.158 1.00 73.81 72 ASN A C 1
ATOM 569 O O . ASN A 1 72 ? 35.061 9.938 -22.212 1.00 73.81 72 ASN A O 1
ATOM 573 N N . HIS A 1 73 ? 36.846 11.042 -23.020 1.00 69.94 73 HIS A N 1
ATOM 574 C CA . HIS A 1 73 ? 37.362 11.448 -21.709 1.00 69.94 73 HIS A CA 1
ATOM 575 C C . HIS A 1 73 ? 37.295 12.953 -21.446 1.00 69.94 73 HIS A C 1
ATOM 577 O O . HIS A 1 73 ? 37.310 13.346 -20.280 1.00 69.94 73 HIS A O 1
ATOM 583 N N . ASP A 1 74 ? 37.189 13.794 -22.478 1.00 85.31 74 ASP A N 1
ATOM 584 C CA . ASP A 1 74 ? 37.095 15.239 -22.287 1.00 85.31 74 ASP A CA 1
ATOM 585 C C . ASP A 1 74 ? 35.689 15.631 -21.782 1.00 85.31 74 ASP A C 1
ATOM 587 O O . ASP A 1 74 ? 34.691 15.314 -22.445 1.00 85.31 74 ASP A O 1
ATOM 591 N N . PRO A 1 75 ? 35.566 16.328 -20.633 1.00 78.06 75 PRO A N 1
ATOM 592 C CA . PRO A 1 75 ? 34.276 16.739 -20.080 1.00 78.06 75 PRO A CA 1
ATOM 593 C C . PRO A 1 75 ? 33.410 17.558 -21.042 1.00 78.06 75 PRO A C 1
ATOM 595 O O . PRO A 1 75 ? 32.185 17.473 -20.964 1.00 78.06 75 PRO A O 1
ATOM 598 N N . HIS A 1 76 ? 34.025 18.328 -21.943 1.00 79.12 76 HIS A N 1
ATOM 599 C CA . HIS A 1 76 ? 33.326 19.172 -22.904 1.00 79.12 76 HIS A CA 1
ATOM 600 C C . HIS A 1 76 ? 32.763 18.363 -24.082 1.00 79.12 76 HIS A C 1
ATOM 602 O O . HIS A 1 76 ? 31.650 18.626 -24.533 1.00 79.12 76 HIS A O 1
ATOM 608 N N . TYR A 1 77 ? 33.490 17.344 -24.554 1.00 75.12 77 TYR A N 1
ATOM 609 C CA . TYR A 1 77 ? 33.143 16.616 -25.783 1.00 75.12 77 TYR A CA 1
ATOM 610 C C . TYR A 1 77 ? 32.541 15.221 -25.572 1.00 75.12 77 TYR A C 1
ATOM 612 O O . TYR A 1 77 ? 31.957 14.668 -26.507 1.00 75.12 77 TYR A O 1
ATOM 620 N N . ARG A 1 78 ? 32.599 14.661 -24.358 1.00 79.31 78 ARG A N 1
ATOM 621 C CA . ARG A 1 78 ? 32.067 13.319 -24.039 1.00 79.31 78 ARG A CA 1
ATOM 622 C C . ARG A 1 78 ? 30.572 13.119 -24.308 1.00 79.31 78 ARG A C 1
ATOM 624 O O . ARG A 1 78 ? 30.102 11.990 -24.408 1.00 79.31 78 ARG A O 1
ATOM 631 N N . HIS A 1 79 ? 29.818 14.211 -24.412 1.00 78.44 79 HIS A N 1
ATOM 632 C CA . HIS A 1 79 ? 28.380 14.201 -24.688 1.00 78.44 79 HIS A CA 1
ATOM 633 C C . HIS A 1 79 ? 28.064 14.078 -26.188 1.00 78.44 79 HIS A C 1
ATOM 635 O O . HIS A 1 79 ? 26.942 13.738 -26.556 1.00 78.44 79 HIS A O 1
ATOM 641 N N . LEU A 1 80 ? 29.043 14.331 -27.063 1.00 78.81 80 LEU A N 1
ATOM 642 C CA . LEU A 1 80 ? 28.837 14.370 -28.508 1.00 78.81 80 LEU A CA 1
ATOM 643 C C . LEU A 1 80 ? 28.529 12.985 -29.113 1.00 78.81 80 LEU A C 1
ATOM 645 O O . LEU A 1 80 ? 27.572 12.906 -29.885 1.00 78.81 80 LEU A O 1
ATOM 649 N N . PRO A 1 81 ? 29.246 11.888 -28.776 1.00 78.44 81 PRO A N 1
ATOM 650 C CA . PRO A 1 81 ? 28.940 10.576 -29.351 1.00 78.44 81 PRO A CA 1
ATOM 651 C C . PRO A 1 81 ? 27.523 10.061 -29.019 1.00 78.44 81 PRO A C 1
ATOM 653 O O . PRO A 1 81 ? 26.829 9.674 -29.960 1.00 78.44 81 PRO A O 1
ATOM 656 N N . PRO A 1 82 ? 27.027 10.125 -27.761 1.00 72.56 82 PRO A N 1
ATOM 657 C CA . PRO A 1 82 ? 25.645 9.741 -27.443 1.00 72.56 82 PRO A CA 1
ATOM 658 C C . PRO A 1 82 ? 24.582 10.546 -28.206 1.00 72.56 82 PRO A C 1
ATOM 660 O O . PRO A 1 82 ? 23.570 9.993 -28.637 1.00 72.56 82 PRO A O 1
ATOM 663 N N . LEU A 1 83 ? 24.804 11.850 -28.402 1.00 75.75 83 LEU A N 1
ATOM 664 C CA . LEU A 1 83 ? 23.893 12.702 -29.172 1.00 75.75 83 LEU A CA 1
ATOM 665 C C . LEU A 1 83 ? 23.912 12.356 -30.668 1.00 75.75 83 LEU A C 1
ATOM 667 O O . LEU A 1 83 ? 22.866 12.383 -31.318 1.00 75.75 83 LEU A O 1
ATOM 671 N N . TRP A 1 84 ? 25.082 12.003 -31.208 1.00 77.12 84 TRP A N 1
ATOM 672 C CA . TRP A 1 84 ? 25.232 11.596 -32.605 1.00 77.12 84 TRP A CA 1
ATOM 673 C C . TRP A 1 84 ? 24.534 10.270 -32.903 1.00 77.12 84 TRP A C 1
ATOM 675 O O . TRP A 1 84 ? 23.826 10.149 -33.902 1.00 77.12 84 TRP A O 1
ATOM 685 N N . GLU A 1 85 ? 24.698 9.294 -32.008 1.00 75.50 85 GLU A N 1
ATOM 686 C CA . GLU A 1 85 ? 24.010 8.003 -32.068 1.00 75.50 85 GLU A CA 1
ATOM 687 C C . GLU A 1 85 ? 22.486 8.202 -32.008 1.00 75.50 85 GLU A C 1
ATOM 689 O O . GLU A 1 85 ? 21.777 7.702 -32.874 1.00 75.50 85 GLU A O 1
ATOM 694 N N . LYS A 1 86 ? 21.977 9.056 -31.106 1.00 70.69 86 LYS A N 1
ATOM 695 C CA . LYS A 1 86 ? 20.541 9.396 -31.054 1.00 70.69 86 LYS A CA 1
ATOM 696 C C . LYS A 1 86 ? 20.015 10.037 -32.333 1.00 70.69 86 LYS A C 1
ATOM 698 O O . LYS A 1 86 ? 18.914 9.713 -32.769 1.00 70.69 86 LYS A O 1
ATOM 703 N N . LEU A 1 87 ? 20.765 1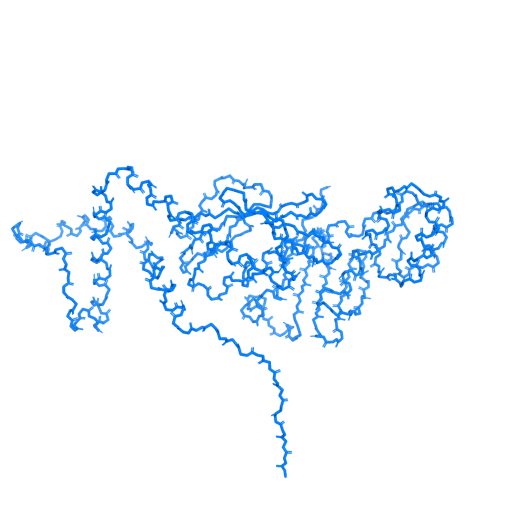0.969 -32.924 1.00 72.69 87 LEU A N 1
ATOM 704 C CA . LEU A 1 87 ? 20.361 11.609 -34.177 1.00 72.69 87 LEU A CA 1
ATOM 705 C C . LEU A 1 87 ? 20.294 10.586 -35.315 1.00 72.69 87 LEU A C 1
ATOM 707 O O . LEU A 1 87 ? 19.392 10.651 -36.152 1.00 72.69 87 LEU A O 1
ATOM 711 N N . LYS A 1 88 ? 21.245 9.650 -35.345 1.00 73.00 88 LYS A N 1
ATOM 712 C CA . LYS A 1 88 ? 21.247 8.545 -36.298 1.00 73.00 88 LYS A CA 1
ATOM 713 C C . LYS A 1 88 ? 20.021 7.650 -36.090 1.00 73.00 88 LYS A C 1
ATOM 715 O O . LYS A 1 88 ? 19.275 7.453 -37.044 1.00 73.00 88 LYS A O 1
ATOM 720 N N . ASP A 1 89 ? 19.768 7.209 -34.861 1.00 69.94 89 ASP A N 1
ATOM 721 C CA . ASP A 1 89 ? 18.628 6.354 -34.515 1.00 69.94 89 ASP A CA 1
ATOM 722 C C . ASP A 1 89 ? 17.277 7.023 -34.825 1.00 69.94 89 ASP A C 1
ATOM 724 O O . ASP A 1 89 ? 16.361 6.367 -35.317 1.00 69.94 89 ASP A O 1
ATOM 728 N N . ASP A 1 90 ? 17.139 8.334 -34.587 1.00 70.75 90 ASP A N 1
ATOM 729 C CA . ASP A 1 90 ? 15.926 9.094 -34.924 1.00 70.75 90 ASP A CA 1
ATOM 730 C C . ASP A 1 90 ? 15.736 9.214 -36.444 1.00 70.75 90 ASP A C 1
ATOM 732 O O . ASP A 1 90 ? 14.625 9.059 -36.952 1.00 70.75 90 ASP A O 1
ATOM 736 N N . ARG A 1 91 ? 16.818 9.435 -37.203 1.00 69.00 91 ARG A N 1
ATOM 737 C CA . ARG A 1 91 ? 16.755 9.456 -38.674 1.00 69.00 91 ARG A CA 1
ATOM 738 C C . ARG A 1 91 ? 16.386 8.090 -39.236 1.00 69.00 91 ARG A C 1
ATOM 740 O O . ARG A 1 91 ? 15.493 8.022 -40.074 1.00 69.00 91 ARG A O 1
ATOM 747 N N . GLU A 1 92 ? 17.028 7.025 -38.770 1.00 68.81 92 GLU A N 1
ATOM 748 C CA . GLU A 1 92 ? 16.707 5.652 -39.173 1.00 68.81 92 GLU A CA 1
ATOM 749 C C . GLU A 1 92 ? 15.269 5.292 -38.775 1.00 68.81 92 GLU A C 1
ATOM 751 O O . GLU A 1 92 ? 14.513 4.776 -39.592 1.00 68.81 92 GLU A O 1
ATOM 756 N N . GLY A 1 93 ? 14.830 5.685 -37.577 1.00 65.12 93 GLY A N 1
ATOM 757 C CA . GLY A 1 93 ? 13.460 5.489 -37.104 1.00 65.12 93 GLY A CA 1
ATOM 758 C C . GLY A 1 93 ? 12.394 6.219 -37.928 1.00 65.12 93 GLY A C 1
ATOM 759 O O . GLY A 1 93 ? 11.286 5.706 -38.077 1.00 65.12 93 GLY A O 1
ATOM 760 N N . ARG A 1 94 ? 12.708 7.392 -38.494 1.00 68.06 94 ARG A N 1
ATOM 761 C CA . ARG A 1 94 ? 11.810 8.123 -39.411 1.00 68.06 94 ARG A CA 1
ATOM 762 C C . ARG A 1 94 ? 11.749 7.514 -40.810 1.00 68.06 94 ARG A C 1
ATOM 764 O O . ARG A 1 94 ? 10.755 7.733 -41.495 1.00 68.06 94 ARG A O 1
ATOM 771 N N . LEU A 1 95 ? 12.792 6.793 -41.223 1.00 72.69 95 LEU A N 1
ATOM 772 C CA . LEU A 1 95 ? 12.866 6.114 -42.520 1.00 72.69 95 LEU A CA 1
ATOM 773 C C . LEU A 1 95 ? 12.148 4.756 -42.520 1.00 72.69 95 LEU A C 1
ATOM 775 O O . LEU A 1 95 ? 11.838 4.245 -43.593 1.00 72.69 95 LEU A O 1
ATOM 779 N N . LEU A 1 96 ? 11.853 4.192 -41.343 1.00 76.44 96 LEU A N 1
ATOM 780 C CA . LEU A 1 96 ? 11.070 2.964 -41.223 1.00 76.44 96 LEU A CA 1
ATOM 781 C C . LEU A 1 96 ? 9.625 3.166 -41.719 1.00 76.44 96 LEU A C 1
ATOM 783 O O . LEU A 1 96 ? 8.998 4.183 -41.380 1.00 76.44 96 LEU A O 1
ATOM 787 N N . PRO A 1 97 ? 9.054 2.183 -42.440 1.00 85.12 97 PRO A N 1
ATOM 788 C CA . PRO A 1 97 ? 7.640 2.180 -42.789 1.00 85.12 97 PRO A CA 1
ATOM 789 C C . PRO A 1 97 ? 6.746 2.354 -41.547 1.00 85.12 97 PRO A C 1
ATOM 791 O O . PRO A 1 97 ? 7.081 1.848 -40.468 1.00 85.12 97 PRO A O 1
ATOM 794 N N . PRO A 1 98 ? 5.589 3.034 -41.661 1.00 86.25 98 PRO A N 1
ATOM 795 C CA . PRO A 1 98 ? 4.670 3.226 -40.537 1.00 86.25 98 PRO A CA 1
ATOM 796 C C . PRO A 1 98 ? 4.277 1.927 -39.816 1.00 86.25 98 PRO A C 1
ATOM 798 O O . PRO A 1 98 ? 4.164 1.923 -38.591 1.00 86.25 98 PRO A O 1
ATOM 801 N N . GLU A 1 99 ? 4.125 0.824 -40.553 1.00 88.25 99 GLU A N 1
ATOM 802 C CA . GLU A 1 99 ? 3.767 -0.492 -40.010 1.00 88.25 99 GLU A CA 1
ATOM 803 C C . GLU A 1 99 ? 4.870 -1.081 -39.122 1.00 88.25 99 GLU A C 1
ATOM 805 O O . GLU A 1 99 ? 4.602 -1.512 -38.002 1.00 88.25 99 GLU A O 1
ATOM 810 N N . GLU A 1 100 ? 6.128 -1.024 -39.565 1.00 87.62 100 GLU A N 1
ATOM 811 C CA . GLU A 1 100 ? 7.272 -1.494 -38.774 1.00 87.62 100 GLU A CA 1
ATOM 812 C C . GLU A 1 100 ? 7.473 -0.643 -37.516 1.00 87.62 100 GLU A C 1
ATOM 814 O O . GLU A 1 100 ? 7.779 -1.158 -36.437 1.00 87.62 100 GLU A O 1
ATOM 819 N N . ARG A 1 101 ? 7.239 0.671 -37.626 1.00 82.62 101 ARG A N 1
ATOM 820 C CA . ARG A 1 101 ? 7.261 1.577 -36.473 1.00 82.62 101 ARG A CA 1
ATOM 821 C C . ARG A 1 101 ? 6.184 1.204 -35.462 1.00 82.62 101 ARG A C 1
ATOM 823 O O . ARG A 1 101 ? 6.489 1.134 -34.273 1.00 82.62 101 ARG A O 1
ATOM 830 N N . LEU A 1 102 ? 4.955 0.951 -35.915 1.00 87.19 102 LEU A N 1
ATOM 831 C CA . LEU A 1 102 ? 3.859 0.527 -35.047 1.00 87.19 102 LEU A CA 1
ATOM 832 C C . LEU A 1 102 ? 4.178 -0.809 -34.366 1.00 87.19 102 LEU A C 1
ATOM 834 O O . LEU A 1 102 ? 4.069 -0.902 -33.144 1.00 87.19 102 LEU A O 1
ATOM 838 N N . ALA A 1 103 ? 4.645 -1.803 -35.125 1.00 89.31 103 ALA A N 1
ATOM 839 C CA . ALA A 1 103 ? 5.016 -3.115 -34.602 1.00 89.31 103 ALA A CA 1
ATOM 840 C C . ALA A 1 103 ? 6.100 -3.014 -33.518 1.00 89.31 103 ALA A C 1
ATOM 842 O O . ALA A 1 103 ? 5.971 -3.607 -32.445 1.00 89.31 103 ALA A O 1
ATOM 843 N N . ARG A 1 104 ? 7.133 -2.192 -33.746 1.00 86.31 104 ARG A N 1
ATOM 844 C CA . ARG A 1 104 ? 8.190 -1.939 -32.759 1.00 86.31 104 ARG A CA 1
ATOM 845 C C . ARG A 1 104 ? 7.652 -1.276 -31.488 1.00 86.31 104 ARG A C 1
ATOM 847 O O . ARG A 1 104 ? 8.035 -1.670 -30.390 1.00 86.31 104 ARG A O 1
ATOM 854 N N . GLN A 1 105 ? 6.762 -0.289 -31.608 1.00 87.25 105 GLN A N 1
ATOM 855 C CA . GLN A 1 105 ? 6.164 0.365 -30.436 1.00 87.25 105 GLN A CA 1
ATOM 856 C C . GLN A 1 105 ? 5.234 -0.575 -29.659 1.00 87.25 105 GLN A C 1
ATOM 858 O O . GLN A 1 105 ? 5.259 -0.577 -28.431 1.00 87.25 105 GLN A O 1
ATOM 863 N N . MET A 1 106 ? 4.477 -1.431 -30.349 1.00 90.06 106 MET A N 1
ATOM 864 C CA . MET A 1 106 ? 3.670 -2.474 -29.710 1.00 90.06 106 MET A CA 1
ATOM 865 C C . MET A 1 106 ? 4.540 -3.470 -28.936 1.00 90.06 106 MET A C 1
ATOM 867 O O . MET A 1 106 ? 4.227 -3.799 -27.794 1.00 90.06 106 MET A O 1
ATOM 871 N N . GLN A 1 107 ? 5.666 -3.906 -29.508 1.00 91.50 107 GLN A N 1
ATOM 872 C CA . GLN A 1 107 ? 6.618 -4.774 -28.808 1.00 91.50 107 GLN A CA 1
ATOM 873 C C . GLN A 1 107 ? 7.179 -4.107 -27.547 1.00 91.50 107 GLN A C 1
ATOM 875 O O . GLN A 1 107 ? 7.230 -4.740 -26.491 1.00 91.50 107 GLN A O 1
ATOM 880 N N . PHE A 1 108 ? 7.550 -2.825 -27.623 1.00 89.25 108 PHE A N 1
ATOM 881 C CA . PHE A 1 108 ? 8.003 -2.078 -26.449 1.00 89.25 108 PHE A CA 1
ATOM 882 C C . PHE A 1 108 ? 6.918 -1.939 -25.384 1.00 89.25 108 PHE A C 1
ATOM 884 O O . PHE A 1 108 ? 7.206 -2.127 -24.202 1.00 89.25 108 PHE A O 1
ATOM 891 N N . GLN A 1 109 ? 5.676 -1.666 -25.786 1.00 93.06 109 GLN A N 1
ATOM 892 C CA . GLN A 1 109 ? 4.542 -1.612 -24.870 1.00 93.06 109 GLN A CA 1
ATOM 893 C C . GLN A 1 109 ? 4.363 -2.949 -24.136 1.00 93.06 109 GLN A C 1
ATOM 895 O O . GLN A 1 109 ? 4.298 -2.963 -22.910 1.00 93.06 109 GLN A O 1
ATOM 900 N N . LEU A 1 110 ? 4.368 -4.079 -24.849 1.00 93.44 110 LEU A N 1
ATOM 901 C CA . LEU A 1 110 ? 4.225 -5.413 -24.248 1.00 93.44 110 LEU A CA 1
ATOM 902 C C . LEU A 1 110 ? 5.385 -5.768 -23.303 1.00 93.44 110 LEU A C 1
ATOM 904 O O . LEU A 1 110 ? 5.168 -6.322 -22.219 1.00 93.44 110 LEU A O 1
ATOM 908 N N . ALA A 1 111 ? 6.617 -5.420 -23.681 1.00 93.12 111 ALA A N 1
ATOM 909 C CA . ALA A 1 111 ? 7.786 -5.600 -22.826 1.00 93.12 111 ALA A CA 1
ATOM 910 C C . ALA A 1 111 ? 7.674 -4.758 -21.545 1.00 93.12 111 ALA A C 1
ATOM 912 O O . ALA A 1 111 ? 7.947 -5.250 -20.448 1.00 93.12 111 ALA A O 1
ATOM 913 N N . TYR A 1 112 ? 7.213 -3.510 -21.664 1.00 94.62 112 TYR A N 1
ATOM 914 C CA . TYR A 1 112 ? 7.036 -2.625 -20.519 1.00 94.62 112 TYR A CA 1
ATOM 915 C C . TYR A 1 112 ? 5.910 -3.089 -19.584 1.00 94.62 112 TYR A C 1
ATOM 917 O O . TYR A 1 112 ? 6.109 -3.130 -18.370 1.00 94.62 112 TYR A O 1
ATOM 925 N N . VAL A 1 113 ? 4.770 -3.534 -20.123 1.00 95.44 113 VAL A N 1
ATOM 926 C CA . VAL A 1 113 ? 3.681 -4.154 -19.343 1.00 95.44 113 VAL A CA 1
ATOM 927 C C . VAL A 1 113 ? 4.198 -5.353 -18.543 1.00 95.44 113 VAL A C 1
ATOM 929 O O . VAL A 1 113 ? 3.903 -5.489 -17.353 1.00 95.44 113 VAL A O 1
ATOM 932 N N . SER A 1 114 ? 5.024 -6.194 -19.171 1.00 94.44 114 SER A N 1
ATOM 933 C CA . SER A 1 114 ? 5.637 -7.362 -18.527 1.00 94.44 114 SER A CA 1
ATOM 934 C C . SER A 1 114 ? 6.604 -6.964 -17.406 1.00 94.44 114 SER A C 1
ATOM 936 O O . SER A 1 114 ? 6.598 -7.574 -16.333 1.00 94.44 114 SER A O 1
ATOM 938 N N . TYR A 1 115 ? 7.406 -5.917 -17.627 1.00 95.50 115 TYR A N 1
ATOM 939 C CA . TYR A 1 115 ? 8.293 -5.341 -16.616 1.00 95.50 115 TYR A CA 1
ATOM 940 C C . TYR A 1 115 ? 7.516 -4.787 -15.415 1.00 95.50 115 TYR A C 1
ATOM 942 O O . TYR A 1 115 ? 7.830 -5.128 -14.275 1.00 95.50 115 TYR A O 1
ATOM 950 N N . VAL A 1 116 ? 6.459 -4.004 -15.640 1.00 96.56 116 VAL A N 1
ATOM 951 C CA . VAL A 1 116 ? 5.610 -3.505 -14.546 1.00 96.56 116 VAL A CA 1
ATOM 952 C C . VAL A 1 116 ? 4.997 -4.671 -13.766 1.00 96.56 116 VAL A C 1
ATOM 954 O O . VAL A 1 116 ? 5.018 -4.665 -12.537 1.00 96.56 116 VAL A O 1
ATOM 957 N N . GLY A 1 117 ? 4.566 -5.733 -14.452 1.00 95.56 117 GLY A N 1
ATOM 958 C CA . GLY A 1 117 ? 4.100 -6.964 -13.814 1.00 95.56 117 GLY A CA 1
ATOM 959 C C . GLY A 1 117 ? 5.143 -7.661 -12.935 1.00 95.56 117 GLY A C 1
ATOM 960 O O . GLY A 1 117 ? 4.796 -8.249 -11.912 1.00 95.56 117 GLY A O 1
ATOM 961 N N . LEU A 1 118 ? 6.430 -7.614 -13.296 1.00 95.56 118 LEU A N 1
ATOM 962 C CA . LEU A 1 118 ? 7.524 -8.099 -12.441 1.00 95.56 118 LEU A CA 1
ATOM 963 C C . LEU A 1 118 ? 7.658 -7.249 -11.172 1.00 95.56 118 LEU A C 1
ATOM 965 O O . LEU A 1 118 ? 7.729 -7.808 -10.078 1.00 95.56 118 LEU A O 1
ATOM 969 N N . VAL A 1 119 ? 7.644 -5.919 -11.310 1.00 97.25 119 VAL A N 1
ATOM 970 C CA . VAL A 1 119 ? 7.738 -4.984 -10.176 1.00 97.25 119 VAL A CA 1
ATOM 971 C C . VAL A 1 119 ? 6.562 -5.173 -9.216 1.00 97.25 119 VAL A C 1
ATOM 973 O O . VAL A 1 119 ? 6.778 -5.277 -8.011 1.00 97.25 119 VAL A O 1
ATOM 976 N N . ILE A 1 120 ? 5.335 -5.283 -9.738 1.00 97.25 120 ILE A N 1
ATOM 977 C CA . ILE A 1 120 ? 4.123 -5.526 -8.941 1.00 97.25 120 ILE A CA 1
ATOM 978 C C . ILE A 1 120 ? 4.249 -6.827 -8.150 1.00 97.25 120 ILE A C 1
ATOM 980 O O . ILE A 1 120 ? 4.031 -6.840 -6.941 1.00 97.25 120 ILE A O 1
ATOM 984 N N . ARG A 1 121 ? 4.634 -7.925 -8.812 1.00 95.62 121 ARG A N 1
ATOM 985 C CA . ARG A 1 121 ? 4.788 -9.220 -8.137 1.00 95.62 121 ARG A CA 1
ATOM 986 C C . ARG A 1 121 ? 5.819 -9.139 -7.021 1.00 95.62 121 ARG A C 1
ATOM 988 O O . ARG A 1 121 ? 5.511 -9.538 -5.904 1.00 95.62 121 ARG A O 1
ATOM 995 N N . ARG A 1 122 ? 6.985 -8.544 -7.293 1.00 96.00 122 ARG A N 1
ATOM 996 C CA . ARG A 1 122 ? 8.040 -8.363 -6.290 1.00 96.00 122 ARG A CA 1
ATOM 997 C C . ARG A 1 122 ? 7.577 -7.499 -5.115 1.00 96.00 122 ARG A C 1
ATOM 999 O O . ARG A 1 122 ? 7.886 -7.812 -3.971 1.00 96.00 122 ARG A O 1
ATOM 1006 N N . ALA A 1 123 ? 6.800 -6.450 -5.376 1.00 96.50 123 ALA A N 1
ATOM 1007 C CA . ALA A 1 123 ? 6.219 -5.605 -4.337 1.00 96.50 123 ALA A CA 1
ATOM 1008 C C . ALA A 1 123 ? 5.188 -6.354 -3.467 1.00 96.50 123 ALA A C 1
ATOM 1010 O O . ALA A 1 123 ? 5.080 -6.080 -2.271 1.00 96.50 123 ALA A O 1
ATOM 1011 N N . LEU A 1 124 ? 4.451 -7.311 -4.033 1.00 96.44 124 LEU A N 1
ATOM 1012 C CA . LEU A 1 124 ? 3.421 -8.080 -3.324 1.00 96.44 124 LEU A CA 1
ATOM 1013 C C . LEU A 1 124 ? 3.939 -9.368 -2.661 1.00 96.44 124 LEU A C 1
ATOM 1015 O O . LEU A 1 124 ? 3.217 -9.970 -1.869 1.00 96.44 124 LEU A O 1
ATOM 1019 N N . GLU A 1 125 ? 5.184 -9.785 -2.914 1.00 93.88 125 GLU A N 1
ATOM 1020 C CA . GLU A 1 125 ? 5.782 -10.991 -2.313 1.00 93.88 125 GLU A CA 1
ATOM 1021 C C . GLU A 1 125 ? 5.726 -10.999 -0.776 1.00 93.88 125 GLU A C 1
ATOM 1023 O O . GLU A 1 125 ? 5.495 -12.054 -0.184 1.00 93.88 125 GLU A O 1
ATOM 1028 N N . ARG A 1 126 ? 5.841 -9.828 -0.127 1.00 91.56 126 ARG A N 1
ATOM 1029 C CA . ARG A 1 126 ? 5.718 -9.671 1.338 1.00 91.56 126 ARG A CA 1
ATOM 1030 C C . ARG A 1 126 ? 4.394 -10.218 1.890 1.00 91.56 126 ARG A C 1
ATOM 1032 O O . ARG A 1 126 ? 4.351 -10.650 3.037 1.00 91.56 126 ARG A O 1
ATOM 1039 N N . TYR A 1 127 ? 3.335 -10.233 1.082 1.00 93.25 127 TYR A N 1
ATOM 1040 C CA . TYR A 1 127 ? 2.003 -10.711 1.462 1.00 93.25 127 TYR A CA 1
ATOM 1041 C C . TYR A 1 127 ? 1.774 -12.195 1.157 1.00 93.25 127 TYR A C 1
ATOM 1043 O O . TYR A 1 127 ? 0.642 -12.677 1.184 1.00 93.25 127 TYR A O 1
ATOM 1051 N N . GLY A 1 128 ? 2.844 -12.935 0.851 1.00 92.00 128 GLY A N 1
ATOM 1052 C CA . GLY A 1 128 ? 2.762 -14.357 0.542 1.00 92.00 128 GLY A CA 1
ATOM 1053 C C . GLY A 1 128 ? 2.109 -14.623 -0.811 1.00 92.00 128 GLY A C 1
ATOM 1054 O O . GLY A 1 128 ? 1.314 -15.555 -0.922 1.00 92.00 128 GLY A O 1
ATOM 1055 N N . LEU A 1 129 ? 2.432 -13.807 -1.821 1.00 93.19 129 LEU A N 1
ATOM 1056 C CA . LEU A 1 129 ? 1.934 -13.946 -3.189 1.00 93.19 129 LEU A CA 1
ATOM 1057 C C . LEU A 1 129 ? 2.198 -15.354 -3.740 1.00 93.19 129 LEU A C 1
ATOM 1059 O O . LEU A 1 129 ? 3.338 -15.813 -3.807 1.00 93.19 129 LEU A O 1
ATOM 1063 N N . ARG A 1 130 ? 1.137 -16.035 -4.171 1.00 93.69 130 ARG A N 1
ATOM 1064 C CA . ARG A 1 130 ? 1.180 -17.385 -4.751 1.00 93.69 130 ARG A CA 1
ATOM 1065 C C . ARG A 1 130 ? 0.440 -17.406 -6.072 1.00 93.69 130 ARG A C 1
ATOM 1067 O O . ARG A 1 130 ? -0.443 -16.590 -6.305 1.00 93.69 130 ARG A O 1
ATOM 1074 N N . ARG A 1 131 ? 0.782 -18.353 -6.940 1.00 92.44 131 ARG A N 1
ATOM 1075 C CA . ARG A 1 131 ? 0.079 -18.553 -8.208 1.00 92.44 131 ARG A CA 1
ATOM 1076 C C . ARG A 1 131 ? -0.924 -19.697 -8.064 1.00 92.44 131 ARG A C 1
ATOM 1078 O O . ARG A 1 131 ? -0.519 -20.798 -7.707 1.00 92.44 131 ARG A O 1
ATOM 1085 N N . ILE A 1 132 ? -2.199 -19.428 -8.334 1.00 89.50 132 ILE A N 1
ATOM 1086 C CA . ILE A 1 132 ? -3.314 -20.386 -8.264 1.00 89.50 132 ILE A CA 1
ATOM 1087 C C . ILE A 1 132 ? -4.157 -20.194 -9.529 1.00 89.50 132 ILE A C 1
ATOM 1089 O O . ILE A 1 132 ? -4.547 -19.068 -9.837 1.00 89.50 132 ILE A O 1
ATOM 1093 N N . ASP A 1 133 ? -4.386 -21.266 -10.291 1.00 81.62 133 ASP A N 1
ATOM 1094 C CA . ASP A 1 133 ? -5.208 -21.266 -11.515 1.00 81.62 133 ASP A CA 1
ATOM 1095 C C . ASP A 1 133 ? -4.860 -20.143 -12.509 1.00 81.62 133 ASP A C 1
ATOM 1097 O O . ASP A 1 133 ? -5.715 -19.445 -13.048 1.00 81.62 133 ASP A O 1
ATOM 1101 N N . GLY A 1 134 ? -3.559 -19.914 -12.714 1.00 82.56 134 GLY A N 1
ATOM 1102 C CA . GLY A 1 134 ? -3.047 -18.884 -13.624 1.00 82.56 134 GLY A CA 1
ATOM 1103 C C . GLY A 1 134 ? -3.042 -17.458 -13.060 1.00 82.56 134 GLY A C 1
ATOM 1104 O O . GLY A 1 134 ? -2.277 -16.639 -13.568 1.00 82.56 134 GLY A O 1
ATOM 1105 N N . ASN A 1 135 ? -3.781 -17.189 -11.981 1.00 88.12 135 ASN A N 1
ATOM 1106 C CA . ASN A 1 135 ? -3.822 -15.902 -11.287 1.00 88.12 135 ASN A CA 1
ATOM 1107 C C . ASN A 1 135 ? -2.828 -15.849 -10.124 1.00 88.12 135 ASN A C 1
ATOM 1109 O O . ASN A 1 135 ? -2.385 -16.880 -9.615 1.00 88.12 135 ASN A O 1
ATOM 1113 N N . TYR A 1 136 ? -2.494 -14.640 -9.677 1.00 93.81 136 TYR A N 1
ATOM 1114 C CA . TYR A 1 136 ? -1.719 -14.446 -8.456 1.00 93.81 136 TYR A CA 1
ATOM 1115 C C . TYR A 1 136 ? -2.653 -14.068 -7.308 1.00 93.81 136 TYR A C 1
ATOM 1117 O O . TYR A 1 136 ? -3.473 -13.167 -7.448 1.00 93.81 136 TYR A O 1
ATOM 1125 N N . VAL A 1 137 ? -2.537 -14.754 -6.177 1.00 95.50 137 VAL A N 1
ATOM 1126 C CA . VAL A 1 137 ? -3.388 -14.573 -4.998 1.00 95.50 137 VAL A CA 1
ATOM 1127 C C . VAL A 1 137 ? -2.508 -14.292 -3.790 1.00 95.50 137 VAL A C 1
ATOM 1129 O O . VAL A 1 137 ? -1.446 -14.897 -3.634 1.00 95.50 137 VAL A O 1
ATOM 1132 N N . PHE A 1 138 ? -2.942 -13.371 -2.940 1.00 95.25 138 PHE A N 1
ATOM 1133 C CA . PHE A 1 138 ? -2.306 -13.077 -1.660 1.00 95.25 138 PHE A CA 1
ATOM 1134 C C . PHE A 1 138 ? -3.362 -12.712 -0.617 1.00 95.25 138 PHE A C 1
ATOM 1136 O O . PHE A 1 138 ? -4.514 -12.426 -0.953 1.00 95.25 138 PHE A O 1
ATOM 1143 N 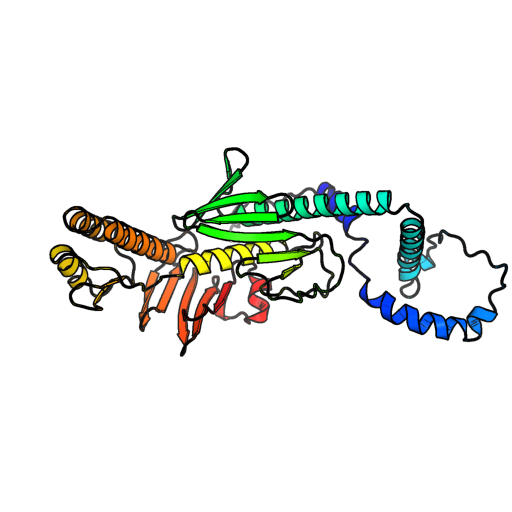N . SER A 1 139 ? -2.974 -12.735 0.654 1.00 91.88 139 SER A N 1
ATOM 1144 C CA . SER A 1 139 ? -3.872 -12.420 1.763 1.00 91.88 139 SER A CA 1
ATOM 1145 C C . SER A 1 139 ? -3.216 -11.455 2.732 1.00 91.88 139 SER A C 1
ATOM 1147 O O . SER A 1 139 ? -2.050 -11.627 3.086 1.00 91.88 139 SER A O 1
ATOM 1149 N N . TRP A 1 140 ? -3.980 -10.481 3.205 1.00 92.00 140 TRP A N 1
ATOM 1150 C CA . TRP A 1 140 ? -3.523 -9.521 4.200 1.00 92.00 140 TRP A CA 1
ATOM 1151 C C . TRP A 1 140 ? -4.704 -9.039 5.041 1.00 92.00 140 TRP A C 1
ATOM 1153 O O . TRP A 1 140 ? -5.787 -8.819 4.507 1.00 92.00 140 TRP A O 1
ATOM 1163 N N . ALA A 1 141 ? -4.509 -8.898 6.358 1.00 86.12 141 ALA A N 1
ATOM 1164 C CA . ALA A 1 141 ? -5.543 -8.423 7.287 1.00 86.12 141 ALA A CA 1
ATOM 1165 C C . ALA A 1 141 ? -6.876 -9.210 7.221 1.00 86.12 141 ALA A C 1
ATOM 1167 O O . ALA A 1 141 ? -7.951 -8.622 7.292 1.00 86.12 141 ALA A O 1
ATOM 1168 N N . GLY A 1 142 ? -6.817 -10.535 7.031 1.00 83.56 142 GLY A N 1
ATOM 1169 C CA . GLY A 1 142 ? -8.007 -11.392 6.881 1.00 83.56 142 GLY A CA 1
ATOM 1170 C C . GLY A 1 142 ? -8.701 -11.292 5.515 1.00 83.56 142 GLY A C 1
ATOM 1171 O O . GLY A 1 142 ? -9.632 -12.041 5.240 1.00 83.56 142 GLY A O 1
ATOM 1172 N N . ARG A 1 143 ? -8.224 -10.416 4.626 1.00 88.19 143 ARG A N 1
ATOM 1173 C CA . ARG A 1 143 ? -8.782 -10.193 3.290 1.00 88.19 143 ARG A CA 1
ATOM 1174 C C . ARG A 1 143 ? -7.969 -10.927 2.237 1.00 88.19 143 ARG A C 1
ATOM 1176 O O . ARG A 1 143 ? -6.747 -11.049 2.345 1.00 88.19 143 ARG A O 1
ATOM 1183 N N . SER A 1 144 ? -8.661 -11.398 1.206 1.00 91.81 144 SER A N 1
ATOM 1184 C CA . SER A 1 144 ? -8.048 -12.063 0.056 1.00 91.81 144 SER A CA 1
ATOM 1185 C C . SER A 1 144 ? -8.031 -11.134 -1.149 1.00 91.81 144 SER A C 1
ATOM 1187 O O . SER A 1 144 ? -9.014 -10.445 -1.432 1.00 91.81 144 SER A O 1
ATOM 1189 N N . PHE A 1 145 ? -6.914 -11.150 -1.869 1.00 95.31 145 PHE A N 1
ATOM 1190 C CA . PHE A 1 145 ? -6.681 -10.317 -3.037 1.00 95.31 145 PHE A CA 1
ATOM 1191 C C . PHE A 1 145 ? -6.238 -11.166 -4.221 1.00 95.31 145 PHE A C 1
ATOM 1193 O O . PHE A 1 145 ? -5.473 -12.122 -4.069 1.00 95.31 145 PHE A O 1
ATOM 1200 N N . VAL A 1 146 ? -6.691 -10.786 -5.413 1.00 95.44 146 VAL A N 1
ATOM 1201 C CA . VAL A 1 146 ? -6.330 -11.442 -6.670 1.00 95.44 146 VAL A CA 1
ATOM 1202 C C . VAL A 1 146 ? -5.732 -10.416 -7.621 1.00 95.44 146 VAL A C 1
ATOM 1204 O O . VAL A 1 146 ? -6.390 -9.442 -7.984 1.00 95.44 146 VAL A O 1
ATOM 1207 N N . LEU A 1 147 ? -4.493 -10.659 -8.040 1.00 95.75 147 LEU A N 1
ATOM 1208 C CA . LEU A 1 147 ? -3.800 -9.939 -9.098 1.00 95.75 147 LEU A CA 1
ATOM 1209 C C . LEU A 1 147 ? -4.012 -10.668 -10.431 1.00 95.75 147 LEU A C 1
ATOM 1211 O O . LEU A 1 147 ? -3.649 -11.841 -10.585 1.00 95.75 147 LEU A O 1
ATOM 1215 N N . ARG A 1 148 ? -4.572 -9.944 -11.402 1.00 93.44 148 ARG A N 1
ATOM 1216 C CA . ARG A 1 148 ? -4.844 -10.413 -12.765 1.00 93.44 148 ARG A CA 1
ATOM 1217 C C . ARG A 1 148 ? -4.164 -9.520 -13.794 1.00 93.44 148 ARG A C 1
ATOM 1219 O O . ARG A 1 148 ? -3.990 -8.323 -13.572 1.00 93.44 148 ARG A O 1
ATOM 1226 N N . HIS A 1 149 ? -3.813 -10.124 -14.921 1.00 92.12 149 HIS A N 1
ATOM 1227 C CA . HIS A 1 149 ? -3.354 -9.422 -16.112 1.00 92.12 149 HIS A CA 1
ATOM 1228 C C . HIS A 1 149 ? -4.533 -9.281 -17.081 1.00 92.12 149 HIS A C 1
ATOM 1230 O O . HIS A 1 149 ? -5.088 -10.290 -17.515 1.00 92.12 149 HIS A O 1
ATOM 1236 N N . ASP A 1 150 ? -4.926 -8.046 -17.380 1.00 90.25 150 ASP A N 1
ATOM 1237 C CA . ASP A 1 150 ? -6.071 -7.690 -18.219 1.00 90.25 150 ASP A CA 1
ATOM 1238 C C . ASP A 1 150 ? -5.584 -6.960 -19.477 1.00 90.25 150 ASP A C 1
ATOM 1240 O O . ASP A 1 150 ? -5.478 -5.735 -19.512 1.00 90.25 150 ASP A O 1
ATOM 1244 N N . VAL A 1 151 ? -5.248 -7.739 -20.509 1.00 87.25 151 VAL A N 1
ATOM 1245 C CA . VAL A 1 151 ? -4.696 -7.295 -21.802 1.00 87.25 151 VAL A CA 1
ATOM 1246 C C . VAL A 1 151 ? -3.367 -6.534 -21.676 1.00 87.25 151 VAL A C 1
ATOM 1248 O O . VAL A 1 151 ? -2.318 -7.109 -21.957 1.00 87.25 151 VAL A O 1
ATOM 1251 N N . HIS A 1 152 ? -3.408 -5.263 -21.279 1.00 90.06 152 HIS A N 1
ATOM 1252 C CA . HIS A 1 152 ? -2.239 -4.410 -21.037 1.00 90.06 152 HIS A CA 1
ATOM 1253 C C . HIS A 1 152 ? -2.157 -3.922 -19.585 1.00 90.06 152 HIS A C 1
ATOM 1255 O O . HIS A 1 152 ? -1.124 -3.395 -19.179 1.00 90.06 152 HIS A O 1
ATOM 1261 N N . ASP A 1 153 ? -3.217 -4.113 -18.802 1.00 94.62 153 ASP A N 1
ATOM 1262 C CA . ASP A 1 153 ? -3.337 -3.595 -17.449 1.00 94.62 153 ASP A CA 1
ATOM 1263 C C . ASP A 1 153 ? -3.072 -4.689 -16.416 1.00 94.62 153 ASP A C 1
ATOM 1265 O O . ASP A 1 153 ? -3.276 -5.884 -16.645 1.00 94.62 153 ASP A O 1
ATOM 1269 N N . TRP A 1 154 ? -2.675 -4.262 -15.224 1.00 96.06 154 TRP A N 1
ATOM 1270 C CA . TRP A 1 154 ? -2.604 -5.129 -14.056 1.00 96.06 154 TRP A CA 1
ATOM 1271 C C . TRP A 1 154 ? -3.665 -4.702 -13.057 1.00 96.06 154 TRP A C 1
ATOM 1273 O O . TRP A 1 154 ? -3.708 -3.544 -12.651 1.00 96.06 154 TRP A O 1
ATOM 1283 N N . VAL A 1 155 ? -4.523 -5.633 -12.651 1.00 95.50 155 VAL A N 1
ATOM 1284 C CA . VAL A 1 155 ? -5.654 -5.339 -11.768 1.00 95.50 155 VAL A CA 1
ATOM 1285 C C . VAL A 1 155 ? -5.521 -6.146 -10.490 1.00 95.50 155 VAL A C 1
ATOM 1287 O O . VAL A 1 155 ? -5.463 -7.375 -10.534 1.00 95.50 155 VAL A O 1
ATOM 1290 N N . VAL A 1 156 ? -5.498 -5.458 -9.353 1.00 95.75 156 VAL A N 1
ATOM 1291 C CA . VAL A 1 156 ? -5.618 -6.070 -8.028 1.00 95.75 156 VAL A CA 1
ATOM 1292 C C . VAL A 1 156 ? -7.054 -5.908 -7.564 1.00 95.75 156 VAL A C 1
ATOM 1294 O O . VAL A 1 156 ? -7.550 -4.795 -7.453 1.00 95.75 156 VAL A O 1
ATOM 1297 N N . THR A 1 157 ? -7.723 -7.023 -7.298 1.00 94.69 157 THR A N 1
ATOM 1298 C CA . THR A 1 157 ? -9.116 -7.064 -6.833 1.00 94.69 157 THR A CA 1
ATOM 1299 C C . THR A 1 157 ? -9.169 -7.592 -5.408 1.00 94.69 157 THR A C 1
ATOM 1301 O O . THR A 1 157 ? -8.542 -8.607 -5.105 1.00 94.69 157 THR A O 1
ATOM 1304 N N . GLN A 1 158 ? -9.901 -6.907 -4.534 1.00 91.19 158 GLN A N 1
ATOM 1305 C CA . GLN A 1 158 ? -10.249 -7.391 -3.200 1.00 91.19 158 GLN A CA 1
ATOM 1306 C C . GLN A 1 158 ? -11.553 -8.198 -3.279 1.00 91.19 158 GLN A C 1
ATOM 1308 O O . GLN A 1 158 ? -12.439 -7.874 -4.068 1.00 91.19 158 GLN A O 1
ATOM 1313 N N . SER A 1 159 ? -11.709 -9.212 -2.424 1.00 81.31 159 SER A N 1
ATOM 1314 C CA . SER A 1 159 ? -12.934 -10.025 -2.317 1.00 81.31 159 SER A CA 1
ATOM 1315 C C . SER A 1 159 ? -14.236 -9.227 -2.119 1.00 81.31 159 SER A C 1
ATOM 1317 O O . SER A 1 159 ? -15.299 -9.709 -2.489 1.00 81.31 159 SER A O 1
ATOM 1319 N N . GLU A 1 160 ? -14.160 -8.013 -1.567 1.00 72.62 160 GLU A N 1
ATOM 1320 C CA . GLU A 1 160 ? -15.303 -7.119 -1.304 1.00 72.62 160 GLU A CA 1
ATOM 1321 C C . GLU A 1 160 ? -15.691 -6.230 -2.507 1.00 72.62 160 GLU A C 1
ATOM 1323 O O . GLU A 1 160 ? -16.641 -5.459 -2.419 1.00 72.62 160 GLU A O 1
ATOM 1328 N N . GLY A 1 161 ? -14.986 -6.339 -3.640 1.00 81.00 161 GLY A N 1
ATOM 1329 C CA . GLY A 1 161 ? -15.339 -5.671 -4.901 1.00 81.00 161 GLY A CA 1
ATOM 1330 C C . GLY A 1 161 ? -14.489 -4.452 -5.267 1.00 81.00 161 GLY A C 1
ATOM 1331 O O . GLY A 1 161 ? -14.493 -4.054 -6.431 1.00 81.00 161 GLY A O 1
ATOM 1332 N N . SER A 1 162 ? -13.709 -3.895 -4.336 1.00 88.56 162 SER A N 1
ATOM 1333 C CA . SER A 1 162 ? -12.745 -2.829 -4.642 1.00 88.56 162 SER A CA 1
ATOM 1334 C C . SER A 1 162 ? -11.629 -3.340 -5.556 1.00 88.56 162 SER A C 1
ATOM 1336 O O . SER A 1 162 ? -11.089 -4.433 -5.350 1.00 88.56 162 SER A O 1
ATOM 1338 N N . ALA A 1 163 ? -11.246 -2.540 -6.551 1.00 93.38 163 ALA A N 1
ATOM 1339 C CA . ALA A 1 163 ? -10.212 -2.901 -7.512 1.00 93.38 163 ALA A CA 1
ATOM 1340 C C . ALA A 1 163 ? -9.258 -1.734 -7.769 1.00 93.38 163 ALA A C 1
ATOM 1342 O O . ALA A 1 163 ? -9.703 -0.618 -8.006 1.00 93.38 163 ALA A O 1
ATOM 1343 N N . LEU A 1 164 ? -7.957 -2.016 -7.773 1.00 94.81 164 LEU A N 1
ATOM 1344 C CA . LEU A 1 164 ? -6.906 -1.089 -8.177 1.00 94.81 164 LEU A CA 1
ATOM 1345 C C . LEU A 1 164 ? -6.366 -1.508 -9.540 1.00 94.81 164 LEU A C 1
ATOM 1347 O O . LEU A 1 164 ? -5.881 -2.632 -9.701 1.00 94.81 164 LEU A O 1
ATOM 1351 N N . ARG A 1 165 ? -6.428 -0.603 -10.515 1.00 95.56 165 ARG A N 1
ATOM 1352 C CA . ARG A 1 165 ? -5.954 -0.841 -11.880 1.00 95.56 165 ARG A CA 1
ATOM 1353 C C . ARG A 1 165 ? -4.683 -0.047 -12.153 1.00 95.56 165 ARG A C 1
ATOM 1355 O O . ARG A 1 165 ? -4.666 1.180 -12.093 1.00 95.56 165 ARG A O 1
ATOM 1362 N N . ILE A 1 166 ? -3.630 -0.768 -12.504 1.00 96.50 166 ILE A N 1
ATOM 1363 C CA . ILE A 1 166 ? -2.352 -0.226 -12.946 1.00 96.50 166 ILE A CA 1
ATOM 1364 C C . ILE A 1 166 ? -2.323 -0.262 -14.470 1.00 96.50 166 ILE A C 1
ATOM 1366 O O . ILE A 1 166 ? -2.509 -1.326 -15.060 1.00 96.50 166 ILE A O 1
ATOM 1370 N N . VAL A 1 167 ? -2.073 0.893 -15.086 1.00 94.81 167 VAL A N 1
ATOM 1371 C CA . VAL A 1 167 ? -2.059 1.099 -16.540 1.00 94.81 167 VAL A CA 1
ATOM 1372 C C . VAL A 1 167 ? -0.630 1.441 -16.978 1.00 94.81 167 VAL A C 1
ATOM 1374 O O . VAL A 1 167 ? -0.212 2.597 -16.864 1.00 94.81 167 VAL A O 1
ATOM 1377 N N . PRO A 1 168 ? 0.170 0.463 -17.434 1.00 95.12 168 PRO A N 1
ATOM 1378 C CA . PRO A 1 168 ? 1.511 0.700 -17.953 1.00 95.12 168 PRO A CA 1
ATOM 1379 C C . PRO A 1 168 ? 1.460 1.386 -19.321 1.00 95.12 168 PRO A C 1
ATOM 1381 O O . PRO A 1 168 ? 0.766 0.933 -20.226 1.00 95.12 168 PRO A O 1
ATOM 1384 N N . ILE A 1 169 ? 2.258 2.431 -19.515 1.00 91.88 169 ILE A N 1
ATOM 1385 C CA . ILE A 1 169 ? 2.424 3.118 -20.797 1.00 91.88 169 ILE A CA 1
ATOM 1386 C C . ILE A 1 169 ? 3.920 3.272 -21.070 1.00 91.88 169 ILE A C 1
ATOM 1388 O O . ILE A 1 169 ? 4.633 3.923 -20.306 1.00 91.88 169 ILE A O 1
ATOM 1392 N N . ALA A 1 170 ? 4.399 2.710 -22.180 1.00 89.81 170 ALA A N 1
ATOM 1393 C CA . ALA A 1 170 ? 5.777 2.843 -22.652 1.00 89.81 170 ALA A CA 1
ATOM 1394 C C . ALA A 1 170 ? 6.041 4.241 -23.249 1.00 89.81 170 ALA A C 1
ATOM 1396 O O . ALA A 1 170 ? 6.362 4.404 -24.424 1.00 89.81 170 ALA A O 1
ATOM 1397 N N . TRP A 1 171 ? 5.882 5.274 -22.421 1.00 84.44 171 TRP A N 1
ATOM 1398 C CA . TRP A 1 171 ? 6.101 6.673 -22.765 1.00 84.44 171 TRP A CA 1
ATOM 1399 C C . TRP A 1 171 ? 7.313 7.226 -22.014 1.00 84.44 171 TRP A C 1
ATOM 1401 O O . TRP A 1 171 ? 7.331 7.257 -20.788 1.00 84.44 171 TRP A O 1
ATOM 1411 N N . PHE A 1 172 ? 8.320 7.710 -22.739 1.00 77.12 172 PHE A N 1
ATOM 1412 C CA . PHE A 1 172 ? 9.589 8.174 -22.154 1.00 77.12 172 PHE A CA 1
ATOM 1413 C C . PHE A 1 172 ? 9.633 9.682 -21.862 1.00 77.12 172 PHE A C 1
ATOM 1415 O O . PHE A 1 172 ? 10.689 10.223 -21.542 1.00 77.12 172 PHE A O 1
ATOM 1422 N N . GLY A 1 173 ? 8.493 10.373 -21.948 1.00 73.94 173 GLY A N 1
ATOM 1423 C CA . GLY A 1 173 ? 8.420 11.793 -21.620 1.00 73.94 173 GLY A CA 1
ATOM 1424 C C . GLY A 1 173 ? 8.521 12.071 -20.116 1.00 73.94 173 GLY A C 1
ATOM 1425 O O . GLY A 1 173 ? 8.240 11.221 -19.268 1.00 73.94 173 GLY A O 1
ATOM 1426 N N . ALA A 1 174 ? 8.891 13.310 -19.783 1.00 68.94 174 ALA A N 1
ATOM 1427 C CA . ALA A 1 174 ? 9.129 13.723 -18.400 1.00 68.94 174 ALA A CA 1
ATOM 1428 C C . ALA A 1 174 ? 7.863 13.719 -17.526 1.00 68.94 174 ALA A C 1
ATOM 1430 O O . ALA A 1 174 ? 7.939 13.434 -16.329 1.00 68.94 174 ALA A O 1
ATOM 1431 N N . SER A 1 175 ? 6.703 14.000 -18.121 1.00 71.19 175 SER A N 1
ATOM 1432 C CA . SER A 1 175 ? 5.409 13.977 -17.447 1.00 71.19 175 SER A CA 1
ATOM 1433 C C . SER A 1 175 ? 4.310 13.443 -18.361 1.00 71.19 175 SER A C 1
ATOM 1435 O O . SER A 1 175 ? 4.378 13.558 -19.589 1.00 71.19 175 SER A O 1
ATOM 1437 N N . ILE A 1 176 ? 3.286 12.864 -17.737 1.00 73.75 176 ILE A N 1
ATOM 1438 C CA . ILE A 1 176 ? 2.031 12.500 -18.391 1.00 73.75 176 ILE A CA 1
ATOM 1439 C C . ILE A 1 176 ? 1.024 13.595 -18.075 1.00 73.75 176 ILE A C 1
ATOM 1441 O O . ILE A 1 176 ? 0.703 13.844 -16.914 1.00 73.75 176 ILE A O 1
ATOM 1445 N N . LYS A 1 177 ? 0.531 14.263 -19.118 1.00 71.38 177 LYS A N 1
ATOM 1446 C CA . LYS A 1 177 ? -0.581 15.204 -18.995 1.00 71.38 177 LYS A CA 1
ATOM 1447 C C . LYS A 1 177 ? -1.877 14.406 -18.999 1.00 71.38 177 LYS A C 1
ATOM 1449 O O . LYS A 1 177 ? -2.364 14.023 -20.056 1.00 71.38 177 LYS A O 1
ATOM 1454 N N . ILE A 1 178 ? -2.402 14.141 -17.813 1.00 68.94 178 ILE A N 1
ATOM 1455 C CA . ILE A 1 178 ? -3.728 13.559 -17.630 1.00 68.94 178 ILE A CA 1
ATOM 1456 C C . ILE A 1 178 ? -4.727 14.718 -17.776 1.00 68.94 178 ILE A C 1
ATOM 1458 O O . ILE A 1 178 ? -4.811 15.575 -16.900 1.00 68.94 178 ILE A O 1
ATOM 1462 N N . SER A 1 179 ? -5.382 14.822 -18.936 1.00 61.25 179 SER A N 1
ATOM 1463 C CA . SER A 1 179 ? -6.300 15.929 -19.262 1.00 61.25 179 SER A CA 1
ATOM 1464 C C . SER A 1 179 ? -7.652 15.818 -18.557 1.00 61.25 179 SER A C 1
ATOM 1466 O O . SER A 1 179 ? -8.298 16.832 -18.311 1.00 61.25 179 SER A O 1
ATOM 1468 N N . GLU A 1 180 ? -8.059 14.596 -18.222 1.00 66.81 180 GLU A N 1
ATOM 1469 C CA . GLU A 1 180 ? -9.298 14.274 -17.518 1.00 66.81 180 GLU A CA 1
ATOM 1470 C C . GLU A 1 180 ? -8.950 13.533 -16.233 1.00 66.81 180 GLU A C 1
ATOM 1472 O O . GLU A 1 180 ? -8.101 12.644 -16.254 1.00 66.81 180 GLU A O 1
ATOM 1477 N N . SER A 1 181 ? -9.584 13.891 -15.114 1.00 68.00 181 SER A N 1
ATOM 1478 C CA . SER A 1 181 ? -9.375 13.173 -13.855 1.00 68.00 181 SER A CA 1
ATOM 1479 C C . SER A 1 181 ? -9.706 11.699 -14.074 1.00 68.00 181 SER A C 1
ATOM 1481 O O . SER A 1 181 ? -10.842 11.361 -14.404 1.00 68.00 181 SER A O 1
ATOM 1483 N N . LEU A 1 182 ? -8.699 10.833 -13.935 1.00 74.38 182 LEU A N 1
ATOM 1484 C CA . LEU A 1 182 ? -8.907 9.394 -14.034 1.00 74.38 182 LEU A CA 1
ATOM 1485 C C . LEU A 1 182 ? -9.882 8.955 -12.941 1.00 74.38 182 LEU A C 1
ATOM 1487 O O . LEU A 1 182 ? -9.942 9.575 -11.874 1.00 74.38 182 LEU A O 1
ATOM 1491 N N . GLU A 1 183 ? -10.610 7.868 -13.196 1.00 77.50 183 GLU A N 1
ATOM 1492 C CA . GLU A 1 183 ? -11.411 7.226 -12.157 1.00 77.50 183 GLU A CA 1
ATOM 1493 C C . GLU A 1 183 ? -10.559 6.984 -10.896 1.00 77.50 183 GLU A C 1
ATOM 1495 O O . GLU A 1 183 ? -9.357 6.694 -11.009 1.00 77.50 183 GLU A O 1
ATOM 1500 N N . PRO A 1 184 ? -11.153 7.107 -9.694 1.00 75.38 184 PRO A N 1
ATOM 1501 C CA . PRO A 1 184 ? -10.479 6.684 -8.474 1.00 75.38 184 PRO A CA 1
ATOM 1502 C C . PRO A 1 184 ? -10.008 5.229 -8.634 1.00 75.38 184 PRO A C 1
ATOM 1504 O O . PRO A 1 184 ? -10.656 4.433 -9.307 1.00 75.38 184 PRO A O 1
ATOM 1507 N N . ASP A 1 185 ? -8.845 4.905 -8.067 1.00 86.50 185 ASP A N 1
ATOM 1508 C CA . ASP A 1 185 ? -8.210 3.580 -8.158 1.00 86.50 185 ASP A CA 1
ATOM 1509 C C . ASP A 1 185 ? -7.662 3.180 -9.547 1.00 86.50 185 ASP A C 1
ATOM 1511 O O . ASP A 1 185 ? -7.438 1.999 -9.833 1.00 86.50 185 ASP A O 1
ATOM 1515 N N . ARG A 1 186 ? -7.352 4.163 -10.404 1.00 91.25 186 ARG A N 1
ATOM 1516 C CA . ARG A 1 186 ? -6.508 3.970 -11.596 1.00 91.25 186 ARG A CA 1
ATOM 1517 C C . ARG A 1 186 ? -5.182 4.700 -11.461 1.00 91.25 186 ARG A C 1
ATOM 1519 O O . ARG A 1 186 ? -5.151 5.898 -11.184 1.00 91.25 186 ARG A O 1
ATOM 1526 N N . ILE A 1 187 ? -4.087 3.985 -11.707 1.00 92.62 187 ILE A N 1
ATOM 1527 C CA . ILE A 1 187 ? -2.737 4.546 -11.639 1.00 92.62 187 ILE A CA 1
ATOM 1528 C C . ILE A 1 187 ? -1.994 4.267 -12.933 1.00 92.62 187 ILE A C 1
ATOM 1530 O O . ILE A 1 187 ? -1.823 3.119 -13.342 1.00 92.62 187 ILE A O 1
ATOM 1534 N N . VAL A 1 188 ? -1.522 5.335 -13.567 1.00 93.12 188 VAL A N 1
ATOM 1535 C CA . VAL A 1 188 ? -0.720 5.244 -14.785 1.00 93.12 188 VAL A CA 1
ATOM 1536 C C . VAL A 1 188 ? 0.748 5.075 -14.423 1.00 93.12 188 VAL A C 1
ATOM 1538 O O . VAL A 1 188 ? 1.322 5.906 -13.719 1.00 93.12 188 VAL A O 1
ATOM 1541 N N . CYS A 1 189 ? 1.379 4.028 -14.944 1.00 94.00 189 CYS A N 1
ATOM 1542 C CA . CYS A 1 189 ? 2.808 3.794 -14.786 1.00 94.00 189 CYS A CA 1
ATOM 1543 C C . CYS A 1 189 ? 3.547 4.064 -16.091 1.00 94.00 189 CYS A C 1
ATOM 1545 O O . CYS A 1 189 ? 3.116 3.608 -17.145 1.00 94.00 189 CYS A O 1
ATOM 1547 N N . TRP A 1 190 ? 4.672 4.772 -16.032 1.00 92.69 190 TRP A N 1
ATOM 1548 C CA . TRP A 1 190 ? 5.525 4.993 -17.203 1.00 92.69 190 TRP A CA 1
ATOM 1549 C C . TRP A 1 190 ? 7.003 5.019 -16.824 1.00 92.69 190 TRP A C 1
ATOM 1551 O O . TRP A 1 190 ? 7.312 5.290 -15.665 1.00 92.69 190 TRP A O 1
ATOM 1561 N N . PRO A 1 191 ? 7.936 4.746 -17.755 1.00 90.31 191 PRO A N 1
ATOM 1562 C CA . PRO A 1 191 ? 9.364 4.690 -17.446 1.00 90.31 191 PRO A CA 1
ATOM 1563 C C . PRO A 1 191 ? 9.903 5.949 -16.764 1.00 90.31 191 PRO A C 1
ATOM 1565 O O . PRO A 1 191 ? 10.775 5.856 -15.905 1.00 90.31 191 PRO A O 1
ATOM 1568 N N . GLY A 1 192 ? 9.378 7.116 -17.140 1.00 85.75 192 GLY A N 1
ATOM 1569 C CA . GLY A 1 192 ? 9.825 8.405 -16.633 1.00 85.75 192 GLY A CA 1
ATOM 1570 C C . GLY A 1 192 ? 11.283 8.736 -16.957 1.00 85.75 192 GLY A C 1
ATOM 1571 O O . GLY A 1 192 ? 12.005 8.008 -17.649 1.00 85.75 192 GLY A O 1
ATOM 1572 N N . VAL A 1 193 ? 11.703 9.885 -16.443 1.00 79.44 193 VAL A N 1
ATOM 1573 C CA . VAL A 1 193 ? 13.075 10.402 -16.481 1.00 79.44 193 VAL A CA 1
ATOM 1574 C C . VAL A 1 193 ? 13.492 10.801 -15.062 1.00 79.44 193 VAL A C 1
ATOM 1576 O O . VAL A 1 193 ? 12.679 10.773 -14.141 1.00 79.44 193 VAL A O 1
ATOM 1579 N N . SER A 1 194 ? 14.748 11.198 -14.856 1.00 72.69 194 SER A N 1
ATOM 1580 C CA . SER A 1 194 ? 15.273 11.548 -13.522 1.00 72.69 194 SER A CA 1
ATOM 1581 C C . SER A 1 194 ? 14.508 12.672 -12.808 1.00 72.69 194 SER A C 1
ATOM 1583 O O . SER A 1 194 ? 14.523 12.737 -11.583 1.00 72.69 194 SER A O 1
ATOM 1585 N N . THR A 1 195 ? 13.830 13.542 -13.558 1.00 76.94 195 THR A N 1
ATOM 1586 C CA . THR A 1 195 ? 12.994 14.634 -13.037 1.00 76.94 195 THR A CA 1
ATOM 1587 C C . THR A 1 195 ? 11.507 14.284 -12.950 1.00 76.94 195 THR A C 1
ATOM 1589 O O . THR A 1 195 ? 10.703 15.144 -12.594 1.00 76.94 195 THR A O 1
ATOM 1592 N N . SER A 1 196 ? 11.109 13.053 -13.290 1.00 82.06 196 SER A N 1
ATOM 1593 C CA . SER A 1 196 ? 9.714 12.628 -13.188 1.00 82.06 196 SER A CA 1
ATOM 1594 C C . SER A 1 196 ? 9.283 12.540 -11.729 1.00 82.06 196 SER A C 1
ATOM 1596 O O . SER A 1 196 ? 9.933 11.903 -10.903 1.00 82.06 196 SER A O 1
ATOM 1598 N N . VAL A 1 197 ? 8.141 13.154 -11.433 1.00 79.88 197 VAL A N 1
ATOM 1599 C CA . VAL A 1 197 ? 7.550 13.184 -10.094 1.00 79.88 197 VAL A CA 1
ATOM 1600 C C . VAL A 1 197 ? 6.287 12.331 -10.097 1.00 79.88 197 VAL A C 1
ATOM 1602 O O . VAL A 1 197 ? 5.493 12.388 -11.038 1.00 79.88 197 VAL A O 1
ATOM 1605 N N . ALA A 1 198 ? 6.120 11.520 -9.054 1.00 83.19 198 ALA A N 1
ATOM 1606 C CA . ALA A 1 198 ? 4.895 10.763 -8.837 1.00 83.19 198 ALA A CA 1
ATOM 1607 C C . ALA A 1 198 ? 3.731 11.704 -8.494 1.00 83.19 198 ALA A C 1
ATOM 1609 O O . ALA A 1 198 ? 3.912 12.740 -7.858 1.00 83.19 198 ALA A O 1
ATOM 1610 N N . SER A 1 199 ? 2.524 11.319 -8.886 1.00 83.44 199 SER A N 1
ATOM 1611 C CA . SER A 1 199 ? 1.281 11.976 -8.495 1.00 83.44 199 SER A CA 1
ATOM 1612 C C . SER A 1 199 ? 0.304 10.935 -7.935 1.00 83.44 199 SER A C 1
ATOM 1614 O O . SER A 1 199 ? 0.529 9.737 -8.108 1.00 83.44 199 SER A O 1
ATOM 1616 N N . PRO A 1 200 ? -0.812 11.342 -7.306 1.00 80.81 200 PRO A N 1
ATOM 1617 C CA . PRO A 1 200 ? -1.804 10.391 -6.797 1.00 80.81 200 PRO A CA 1
ATOM 1618 C C . PRO A 1 200 ? -2.357 9.417 -7.851 1.00 80.81 200 PRO A C 1
ATOM 1620 O O . PRO A 1 200 ? -2.809 8.335 -7.497 1.00 80.81 200 PRO A O 1
ATOM 1623 N N . GLN A 1 201 ? -2.326 9.791 -9.135 1.00 87.00 201 GLN A N 1
ATOM 1624 C CA . GLN A 1 201 ? -2.856 8.986 -10.243 1.00 87.00 201 GLN A CA 1
ATOM 1625 C C . GLN A 1 201 ? -1.762 8.489 -11.196 1.00 87.00 201 GLN A C 1
ATOM 1627 O O . GLN A 1 201 ? -2.059 7.917 -12.247 1.00 87.00 201 GLN A O 1
ATOM 1632 N N . SER A 1 202 ? -0.484 8.721 -10.879 1.00 89.88 202 SER A N 1
ATOM 1633 C CA . SER A 1 202 ? 0.602 8.352 -11.779 1.00 89.88 202 SER A CA 1
ATOM 1634 C C . SER A 1 202 ? 1.907 8.058 -11.035 1.00 89.88 202 SER A C 1
ATOM 1636 O O . SER A 1 202 ? 2.332 8.813 -10.163 1.00 89.88 202 SER A O 1
ATOM 1638 N N . LEU A 1 203 ? 2.580 6.967 -11.398 1.00 92.06 203 LEU A N 1
ATOM 1639 C CA . LEU A 1 203 ? 3.838 6.549 -10.785 1.00 92.06 203 LEU A CA 1
ATOM 1640 C C . LEU A 1 203 ? 4.919 6.309 -11.854 1.00 92.06 203 LEU A C 1
ATOM 1642 O O . LEU A 1 203 ? 4.737 5.430 -12.698 1.00 92.06 203 LEU A O 1
ATOM 1646 N N . PRO A 1 204 ? 6.065 7.017 -11.828 1.00 92.44 204 PRO A N 1
ATOM 1647 C CA . PRO A 1 204 ? 7.195 6.652 -12.670 1.00 92.44 204 PRO A CA 1
ATOM 1648 C C . PRO A 1 204 ? 7.768 5.302 -12.212 1.00 92.44 204 PRO A C 1
ATOM 1650 O O . PRO A 1 204 ? 8.162 5.133 -11.059 1.00 92.44 204 PRO A O 1
ATOM 1653 N N . VAL A 1 205 ? 7.803 4.334 -13.123 1.00 94.25 205 VAL A N 1
ATOM 1654 C CA . VAL A 1 205 ? 8.260 2.961 -12.897 1.00 94.25 205 VAL A CA 1
ATOM 1655 C C . VAL A 1 205 ? 9.378 2.674 -13.892 1.00 94.25 205 VAL A C 1
ATOM 1657 O O . VAL A 1 205 ? 9.148 2.184 -15.001 1.00 94.25 205 VAL A O 1
ATOM 1660 N N . SER A 1 206 ? 10.598 3.020 -13.481 1.00 90.88 206 SER A N 1
ATOM 1661 C CA . SER A 1 206 ? 11.822 2.866 -14.269 1.00 90.88 206 SER A CA 1
ATOM 1662 C C . SER A 1 206 ? 12.645 1.670 -13.790 1.00 90.88 206 SER A C 1
ATOM 1664 O O . SER A 1 206 ? 12.816 1.520 -12.581 1.00 90.88 206 SER A O 1
ATOM 1666 N N . PRO A 1 207 ? 13.238 0.867 -14.689 1.00 87.19 207 PRO A N 1
ATOM 1667 C CA . PRO A 1 207 ? 14.274 -0.110 -14.329 1.00 87.19 207 PRO A CA 1
ATOM 1668 C C . PRO A 1 207 ? 15.532 0.508 -13.709 1.00 87.19 207 PRO A C 1
ATOM 1670 O O . PRO A 1 207 ? 16.300 -0.193 -13.061 1.00 87.19 207 PRO A O 1
ATOM 1673 N N . LEU A 1 208 ? 15.749 1.812 -13.907 1.00 86.62 208 LEU A N 1
ATOM 1674 C CA . LEU A 1 208 ? 16.904 2.542 -13.373 1.00 86.62 208 LEU A CA 1
ATOM 1675 C C . LEU A 1 208 ? 16.661 3.094 -11.962 1.00 86.62 208 LEU A C 1
ATOM 1677 O O . LEU A 1 208 ? 17.587 3.601 -11.331 1.00 86.62 208 LEU A O 1
ATOM 1681 N N . ASP A 1 209 ? 15.423 3.025 -11.472 1.00 87.50 209 ASP A N 1
ATOM 1682 C CA . ASP A 1 209 ? 15.068 3.477 -10.134 1.00 87.50 209 ASP A CA 1
ATOM 1683 C C . ASP A 1 209 ? 15.230 2.329 -9.133 1.00 87.50 209 ASP A C 1
ATOM 1685 O O . ASP A 1 209 ? 14.430 1.395 -9.085 1.00 87.50 209 ASP A O 1
ATOM 1689 N N . LEU A 1 210 ? 16.267 2.413 -8.297 1.00 88.50 210 LEU A N 1
ATOM 1690 C CA . LEU A 1 210 ? 16.562 1.399 -7.280 1.00 88.50 210 LEU A CA 1
ATOM 1691 C C . LEU A 1 210 ? 15.448 1.257 -6.228 1.00 88.50 210 LEU A C 1
ATOM 1693 O O . LEU A 1 210 ? 15.353 0.213 -5.588 1.00 88.50 210 LEU A O 1
ATOM 1697 N N . TYR A 1 211 ? 14.583 2.265 -6.074 1.00 90.88 211 TYR A N 1
ATOM 1698 C CA . TYR A 1 211 ? 13.452 2.248 -5.145 1.00 90.88 211 TYR A CA 1
ATOM 1699 C C . TYR A 1 211 ? 12.126 1.877 -5.818 1.00 90.88 211 TYR A C 1
ATOM 1701 O O . TYR A 1 211 ? 11.075 1.970 -5.185 1.00 90.88 211 TYR A O 1
ATOM 1709 N N . VAL A 1 212 ? 12.130 1.455 -7.086 1.00 93.12 212 VAL A N 1
ATOM 1710 C CA . VAL A 1 212 ? 10.894 1.235 -7.853 1.00 93.12 212 VAL A CA 1
ATOM 1711 C C . VAL A 1 212 ? 9.956 0.210 -7.205 1.00 93.12 212 VAL A C 1
ATOM 1713 O O . VAL A 1 212 ? 8.742 0.410 -7.171 1.00 93.12 212 VAL A O 1
ATOM 1716 N N . VAL A 1 213 ? 10.515 -0.856 -6.624 1.00 95.19 213 VAL A N 1
ATOM 1717 C CA . VAL A 1 213 ? 9.752 -1.886 -5.902 1.00 95.19 213 VAL A CA 1
ATOM 1718 C C . VAL A 1 213 ? 9.148 -1.317 -4.618 1.00 95.19 213 VAL A C 1
ATOM 1720 O O . VAL A 1 213 ? 7.993 -1.601 -4.318 1.00 95.19 213 VAL A O 1
ATOM 1723 N N . GLU A 1 214 ? 9.888 -0.481 -3.890 1.00 94.50 214 GLU A N 1
ATOM 1724 C CA . GLU A 1 214 ? 9.423 0.160 -2.654 1.00 94.50 214 GLU A CA 1
ATOM 1725 C C . GLU A 1 214 ? 8.321 1.184 -2.929 1.00 94.50 214 GLU A C 1
ATOM 1727 O O . GLU A 1 214 ? 7.315 1.215 -2.227 1.00 94.50 214 GLU A O 1
ATOM 1732 N N . LYS A 1 215 ? 8.459 1.983 -3.993 1.00 93.94 215 LYS A N 1
ATOM 1733 C CA . LYS A 1 215 ? 7.429 2.940 -4.419 1.00 93.94 215 LYS A CA 1
ATOM 1734 C C . LYS A 1 215 ? 6.143 2.231 -4.840 1.00 93.94 215 LYS A C 1
ATOM 1736 O O . LYS A 1 215 ? 5.060 2.627 -4.415 1.00 93.94 215 LYS A O 1
ATOM 1741 N N . MET A 1 216 ? 6.264 1.164 -5.633 1.00 95.44 216 MET A N 1
ATOM 1742 C CA . MET A 1 216 ? 5.124 0.328 -6.019 1.00 95.44 216 MET A CA 1
ATOM 1743 C C . MET A 1 216 ? 4.496 -0.360 -4.798 1.00 95.44 216 MET A C 1
ATOM 1745 O O . MET A 1 216 ? 3.278 -0.409 -4.662 1.00 95.44 216 MET A O 1
ATOM 1749 N N . GLY A 1 217 ? 5.325 -0.858 -3.882 1.00 95.50 217 GLY A N 1
ATOM 1750 C CA . GLY A 1 217 ? 4.888 -1.462 -2.629 1.00 95.50 217 GLY A CA 1
ATOM 1751 C C . GLY A 1 217 ? 4.097 -0.493 -1.763 1.00 95.50 217 GLY A C 1
ATOM 1752 O O . GLY A 1 217 ? 2.979 -0.811 -1.375 1.00 95.50 217 GLY A O 1
ATOM 1753 N N . LYS A 1 218 ? 4.629 0.712 -1.547 1.00 94.25 218 LYS A N 1
ATOM 1754 C CA . LYS A 1 218 ? 3.960 1.784 -0.807 1.00 94.25 218 LYS A CA 1
ATOM 1755 C C . LYS A 1 218 ? 2.596 2.129 -1.401 1.00 94.25 218 LYS A C 1
ATOM 1757 O O . LYS A 1 218 ? 1.638 2.285 -0.657 1.00 94.25 218 LYS A O 1
ATOM 1762 N N . LEU A 1 219 ? 2.495 2.200 -2.728 1.00 94.56 219 LEU A N 1
ATOM 1763 C CA . LEU A 1 219 ? 1.231 2.432 -3.430 1.00 94.56 219 LEU A CA 1
ATOM 1764 C C . LEU A 1 219 ? 0.191 1.348 -3.104 1.00 94.56 219 LEU A C 1
ATOM 1766 O O . LEU A 1 219 ? -0.952 1.678 -2.782 1.00 94.56 219 LEU A O 1
ATOM 1770 N N . PHE A 1 220 ? 0.575 0.067 -3.134 1.00 95.00 220 PHE A N 1
ATOM 1771 C CA . PHE A 1 220 ? -0.331 -1.017 -2.741 1.00 95.00 220 PHE A CA 1
ATOM 1772 C C . PHE A 1 220 ? -0.682 -0.962 -1.255 1.00 95.00 220 PHE A C 1
ATOM 1774 O O . PHE A 1 220 ? -1.843 -1.159 -0.903 1.00 95.00 220 PHE A O 1
ATOM 1781 N N . ASP A 1 221 ? 0.292 -0.675 -0.393 1.00 94.62 221 ASP A N 1
ATOM 1782 C CA . ASP A 1 221 ? 0.092 -0.611 1.056 1.00 94.62 221 ASP A CA 1
ATOM 1783 C C . ASP A 1 221 ? -0.887 0.504 1.418 1.00 94.62 221 ASP A C 1
ATOM 1785 O O . ASP A 1 221 ? -1.833 0.275 2.168 1.00 94.62 221 ASP A O 1
ATOM 1789 N N . GLU A 1 222 ? -0.719 1.690 0.829 1.00 93.75 222 GLU A N 1
ATOM 1790 C CA . GLU A 1 222 ? -1.643 2.810 0.985 1.00 93.75 222 GLU A CA 1
ATOM 1791 C C . GLU A 1 222 ? -3.048 2.459 0.502 1.00 93.75 222 GLU A C 1
ATOM 1793 O O . GLU A 1 222 ? -4.016 2.711 1.220 1.00 93.75 222 GLU A O 1
ATOM 1798 N N . TRP A 1 223 ? -3.182 1.854 -0.682 1.00 93.12 223 TRP A N 1
ATOM 1799 C CA . TRP A 1 223 ? -4.488 1.445 -1.194 1.00 93.12 223 TRP A CA 1
ATOM 1800 C C . TRP A 1 223 ? -5.162 0.421 -0.270 1.00 93.12 223 TRP A C 1
ATOM 1802 O O . TRP A 1 223 ? -6.297 0.641 0.151 1.00 93.12 223 TRP A O 1
ATOM 1812 N N . MET A 1 224 ? -4.464 -0.645 0.132 1.00 93.19 224 MET A N 1
ATOM 1813 C CA . MET A 1 224 ? -5.012 -1.668 1.034 1.00 93.19 224 MET A CA 1
ATOM 1814 C C . MET A 1 224 ? -5.359 -1.105 2.413 1.00 93.19 224 MET A C 1
ATOM 1816 O O . MET A 1 224 ? -6.407 -1.439 2.965 1.00 93.19 224 MET A O 1
ATOM 1820 N N . LEU A 1 225 ? -4.522 -0.222 2.966 1.00 93.44 225 LEU A N 1
ATOM 1821 C CA . LEU A 1 225 ? -4.798 0.446 4.237 1.00 93.44 225 LEU A CA 1
ATOM 1822 C C . LEU A 1 225 ? -6.020 1.354 4.135 1.00 93.44 225 LEU A C 1
ATOM 1824 O O . LEU A 1 225 ? -6.825 1.365 5.060 1.00 93.44 225 LEU A O 1
ATOM 1828 N N . ARG A 1 226 ? -6.217 2.072 3.021 1.00 91.75 226 ARG A N 1
ATOM 1829 C CA . ARG A 1 226 ? -7.448 2.846 2.792 1.00 91.75 226 ARG A CA 1
ATOM 1830 C C . ARG A 1 226 ? -8.675 1.943 2.809 1.00 91.75 226 ARG A C 1
ATOM 1832 O O . ARG A 1 226 ? -9.623 2.267 3.516 1.00 91.75 226 ARG A O 1
ATOM 1839 N N . GLN A 1 227 ? -8.634 0.799 2.121 1.00 89.69 227 GLN A N 1
ATOM 1840 C CA . GLN A 1 227 ? -9.736 -0.171 2.156 1.00 89.69 227 GLN A CA 1
ATOM 1841 C C . GLN A 1 227 ? -9.955 -0.736 3.567 1.00 89.69 227 GLN A C 1
ATOM 1843 O O . GLN A 1 227 ? -11.089 -0.996 3.966 1.00 89.69 227 GLN A O 1
ATOM 1848 N N . LEU A 1 228 ? -8.885 -0.965 4.335 1.00 90.56 228 LEU A N 1
ATOM 1849 C CA . LEU A 1 228 ? -8.994 -1.467 5.704 1.00 90.56 228 LEU A CA 1
ATOM 1850 C C . LEU A 1 228 ? -9.535 -0.399 6.659 1.00 90.56 228 LEU A C 1
ATOM 1852 O O . LEU A 1 228 ? -10.256 -0.742 7.583 1.00 90.56 228 LEU A O 1
ATOM 1856 N N . LEU A 1 229 ? -9.216 0.877 6.448 1.00 90.12 229 LEU A N 1
ATOM 1857 C CA . LEU A 1 229 ? -9.687 2.002 7.264 1.00 90.12 229 LEU A CA 1
ATOM 1858 C C . LEU A 1 229 ? -11.117 2.434 6.919 1.00 90.12 229 LEU A C 1
ATOM 1860 O O . LEU A 1 229 ? -11.799 3.008 7.772 1.00 90.12 229 LEU A O 1
ATOM 1864 N N . GLN A 1 230 ? -11.587 2.154 5.701 1.00 85.12 230 GLN A N 1
ATOM 1865 C CA . GLN A 1 230 ? -12.975 2.387 5.307 1.00 85.12 230 GLN A CA 1
ATOM 1866 C C . GLN A 1 230 ? -13.939 1.638 6.236 1.00 85.12 230 GLN A C 1
ATOM 1868 O O . GLN A 1 230 ? -13.746 0.471 6.581 1.00 85.12 230 GLN A O 1
ATOM 1873 N N . GLY A 1 231 ? -14.978 2.335 6.696 1.00 79.25 231 GLY A N 1
ATOM 1874 C CA . GLY A 1 231 ? -15.945 1.780 7.641 1.00 79.25 231 GLY A CA 1
ATOM 1875 C C . GLY A 1 231 ? -15.427 1.577 9.072 1.00 79.25 231 GLY A C 1
ATOM 1876 O O . GLY A 1 231 ? -16.190 1.084 9.907 1.00 79.25 231 GLY A O 1
ATOM 1877 N N . HIS A 1 232 ? -14.190 1.975 9.410 1.00 87.62 232 HIS A N 1
ATOM 1878 C CA . HIS A 1 232 ? -13.756 1.979 10.809 1.00 87.62 232 HIS A CA 1
ATOM 1879 C C . HIS A 1 232 ? -14.628 2.940 11.623 1.00 87.62 232 HIS A C 1
ATOM 1881 O O . HIS A 1 232 ? -14.756 4.123 11.299 1.00 87.62 232 HIS A O 1
ATOM 1887 N N . GLY A 1 233 ? -15.227 2.422 12.695 1.00 83.31 233 GLY A N 1
ATOM 1888 C CA . GLY A 1 233 ? -16.212 3.163 13.471 1.00 83.31 233 GLY A CA 1
ATOM 1889 C C . GLY A 1 233 ? -17.601 3.196 12.818 1.00 83.31 233 GLY A C 1
ATOM 1890 O O . GLY A 1 233 ? -18.414 4.063 13.150 1.00 83.31 233 GLY A O 1
ATOM 1891 N N . ARG A 1 234 ? -17.926 2.262 11.913 1.00 87.44 234 ARG A N 1
ATOM 1892 C CA . ARG A 1 234 ? -19.294 2.119 11.395 1.00 87.44 234 ARG A CA 1
ATOM 1893 C C . ARG A 1 234 ? -20.291 1.787 12.507 1.00 87.44 234 ARG A C 1
ATOM 1895 O O . ARG A 1 234 ? -19.963 1.167 13.519 1.00 87.44 234 ARG A O 1
ATOM 1902 N N . LYS A 1 235 ? -21.536 2.211 12.307 1.00 89.75 235 LYS A N 1
ATOM 1903 C CA . LYS A 1 235 ? -22.659 1.893 13.192 1.00 89.75 235 LYS A CA 1
ATOM 1904 C C . LYS A 1 235 ? -23.091 0.444 12.945 1.00 89.75 235 LYS A C 1
ATOM 1906 O O . LYS A 1 235 ? -23.477 0.102 11.835 1.00 89.75 235 LYS A O 1
ATOM 1911 N N . LEU A 1 236 ? -23.041 -0.386 13.980 1.00 89.38 236 LEU A N 1
ATOM 1912 C CA . LEU A 1 236 ? -23.434 -1.795 13.966 1.00 89.38 236 LEU A CA 1
ATOM 1913 C C . LEU A 1 236 ? -24.823 -1.947 14.599 1.00 89.38 236 LEU A C 1
ATOM 1915 O O . LEU A 1 236 ? -25.061 -1.436 15.698 1.00 89.38 236 LEU A O 1
ATOM 1919 N N . GLY A 1 237 ? -25.740 -2.642 13.926 1.00 84.44 237 GLY A N 1
ATOM 1920 C CA . GLY A 1 237 ? -27.078 -2.949 14.438 1.00 84.44 237 GLY A CA 1
ATOM 1921 C C . GLY A 1 237 ? -28.160 -2.967 13.350 1.00 84.44 237 GLY A C 1
ATOM 1922 O O . GLY A 1 237 ? -27.857 -2.789 12.176 1.00 84.44 237 GLY A O 1
ATOM 1923 N N . ALA A 1 238 ? -29.431 -3.179 13.696 1.00 87.31 238 ALA A N 1
ATOM 1924 C CA . ALA A 1 238 ? -29.974 -3.289 15.055 1.00 87.31 238 ALA A CA 1
ATOM 1925 C C . ALA A 1 238 ? -29.572 -4.598 15.766 1.00 87.31 238 ALA A C 1
ATOM 1927 O O . ALA A 1 238 ? -29.795 -5.692 15.253 1.00 87.31 238 ALA A O 1
ATOM 1928 N N . LEU A 1 239 ? -28.981 -4.483 16.958 1.00 86.88 239 LEU A N 1
ATOM 1929 C CA . LEU A 1 239 ? -28.600 -5.618 17.795 1.00 86.88 239 LEU A CA 1
ATOM 1930 C C . LEU A 1 239 ? -29.783 -6.086 18.662 1.00 86.88 239 LEU A C 1
ATOM 1932 O O . LEU A 1 239 ? -30.449 -5.246 19.277 1.00 86.88 239 LEU A O 1
ATOM 1936 N N . PRO A 1 240 ? -30.005 -7.406 18.791 1.00 87.62 240 PRO A N 1
ATOM 1937 C CA . PRO A 1 240 ? -30.938 -7.972 19.761 1.00 87.62 240 PRO A CA 1
ATOM 1938 C C . PRO A 1 240 ? -30.584 -7.587 21.203 1.00 87.62 240 PRO A C 1
ATOM 1940 O O . PRO A 1 240 ? -29.415 -7.378 21.536 1.00 87.62 240 PRO A O 1
ATOM 1943 N N . THR A 1 241 ? -31.579 -7.557 22.093 1.00 87.19 241 THR A N 1
ATOM 1944 C CA . THR A 1 241 ? -31.398 -7.187 23.509 1.00 87.19 241 THR A CA 1
ATOM 1945 C C . THR A 1 241 ? -30.292 -7.979 24.225 1.00 87.19 241 THR A C 1
ATOM 1947 O O . THR A 1 241 ? -29.513 -7.344 24.941 1.00 87.19 241 THR A O 1
ATOM 1950 N N . PRO A 1 242 ? -30.149 -9.312 24.042 1.00 86.69 242 PRO A N 1
ATOM 1951 C CA . PRO A 1 242 ? -29.058 -10.068 24.663 1.00 86.69 242 PRO A CA 1
ATOM 1952 C C . PRO A 1 242 ? -27.673 -9.596 24.201 1.00 86.69 242 PRO A C 1
ATOM 1954 O O . PRO A 1 242 ? -26.820 -9.290 25.031 1.00 86.69 242 PRO A O 1
ATOM 1957 N N . ALA A 1 243 ? -27.470 -9.443 22.889 1.00 87.12 243 ALA A N 1
ATOM 1958 C CA . ALA A 1 243 ? -26.213 -8.954 22.325 1.00 87.12 243 ALA A CA 1
ATOM 1959 C C . ALA A 1 243 ? -25.916 -7.510 22.760 1.00 87.12 243 ALA A C 1
ATOM 1961 O O . ALA A 1 243 ? -24.780 -7.169 23.082 1.00 87.12 243 ALA A O 1
ATOM 1962 N N . LYS A 1 244 ? -26.946 -6.659 22.849 1.00 87.94 244 LYS A N 1
ATOM 1963 C CA . LYS A 1 244 ? -26.792 -5.279 23.319 1.00 87.94 244 LYS A CA 1
ATOM 1964 C C . LYS A 1 244 ? -26.334 -5.217 24.779 1.00 87.94 244 LYS A C 1
ATOM 1966 O O . LYS A 1 244 ? -25.435 -4.433 25.080 1.00 87.94 244 LYS A O 1
ATOM 1971 N N . LYS A 1 245 ? -26.889 -6.050 25.667 1.00 87.75 245 LYS A N 1
ATOM 1972 C CA . LYS A 1 245 ? -26.451 -6.126 27.072 1.00 87.75 245 LYS A CA 1
ATOM 1973 C C . LYS A 1 245 ? -24.972 -6.505 27.189 1.00 87.75 245 LYS A C 1
ATOM 1975 O O . LYS A 1 245 ? -24.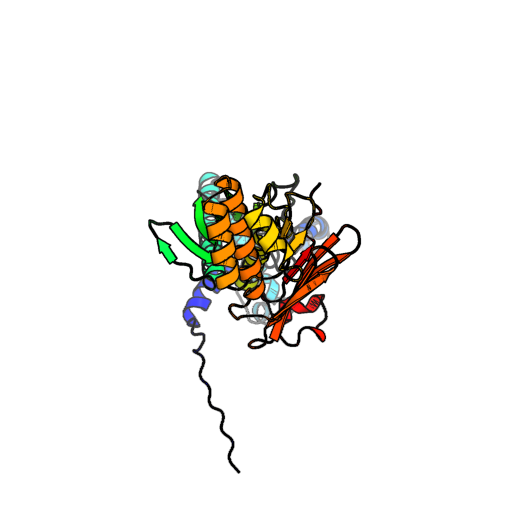262 -5.871 27.962 1.00 87.75 245 LYS A O 1
ATOM 1980 N N . LEU A 1 246 ? -24.496 -7.451 26.372 1.00 89.25 246 LEU A N 1
ATOM 1981 C CA . LEU A 1 246 ? -23.071 -7.807 26.319 1.00 89.25 246 LEU A CA 1
ATOM 1982 C C . LEU A 1 246 ? -22.208 -6.602 25.928 1.00 89.25 246 LEU A C 1
ATOM 1984 O O . LEU A 1 246 ? -21.270 -6.253 26.635 1.00 89.25 246 LEU A O 1
ATOM 1988 N N . THR A 1 247 ? -22.578 -5.886 24.861 1.00 88.62 247 THR A N 1
ATOM 1989 C CA . THR A 1 247 ? -21.820 -4.696 24.431 1.00 88.62 247 THR A CA 1
ATOM 1990 C C . THR A 1 247 ? -21.841 -3.556 25.455 1.00 88.62 247 THR A C 1
ATOM 1992 O O . THR A 1 247 ? -20.880 -2.801 25.542 1.00 88.62 247 THR A O 1
ATOM 1995 N N . GLN A 1 248 ? -22.907 -3.426 26.255 1.00 89.12 248 GLN A N 1
ATOM 1996 C CA . GLN A 1 248 ? -22.986 -2.441 27.342 1.00 89.12 248 GLN A CA 1
ATOM 1997 C C . GLN A 1 248 ? -22.083 -2.804 28.525 1.00 89.12 248 GLN A C 1
ATOM 1999 O O . GLN A 1 248 ? -21.589 -1.905 29.201 1.00 89.12 248 GLN A O 1
ATOM 2004 N N . ALA A 1 249 ? -21.844 -4.097 28.757 1.00 90.81 249 ALA A N 1
ATOM 2005 C CA . ALA A 1 249 ? -20.904 -4.568 29.769 1.00 90.81 249 ALA A CA 1
ATOM 2006 C C . ALA A 1 249 ? -19.431 -4.329 29.377 1.00 90.81 249 ALA A C 1
ATOM 2008 O O . ALA A 1 249 ? -18.551 -4.461 30.225 1.00 90.81 249 ALA A O 1
ATOM 2009 N N . TRP A 1 250 ? -19.155 -3.959 28.119 1.00 91.25 250 TRP A N 1
ATOM 2010 C CA . TRP A 1 250 ? -17.807 -3.771 27.568 1.00 91.25 250 TRP A CA 1
ATOM 2011 C C . TRP A 1 250 ? -17.584 -2.333 27.044 1.00 91.25 250 TRP A C 1
ATOM 2013 O O . TRP A 1 250 ? -17.349 -2.136 25.846 1.00 91.25 250 TRP A O 1
ATOM 2023 N N . PRO A 1 251 ? -17.657 -1.302 27.913 1.00 86.69 251 PRO A N 1
ATOM 2024 C CA . PRO A 1 251 ? -17.603 0.109 27.505 1.00 86.69 251 PRO A CA 1
ATOM 2025 C C . PRO A 1 251 ? -16.237 0.553 26.955 1.00 86.69 251 PRO A C 1
ATOM 2027 O O . PRO A 1 251 ? -16.144 1.556 26.244 1.00 86.69 251 PRO A O 1
ATOM 2030 N N . GLU A 1 252 ? -15.169 -0.184 27.266 1.00 87.31 252 GLU A N 1
ATOM 2031 C CA . GLU A 1 252 ? -13.832 0.089 26.734 1.00 87.31 252 GLU A CA 1
ATOM 2032 C C . GLU A 1 252 ? -13.764 -0.203 25.226 1.00 87.31 252 GLU A C 1
ATOM 2034 O O . GLU A 1 252 ? -13.180 0.571 24.465 1.00 87.31 252 GLU A O 1
ATOM 2039 N N . GLN A 1 253 ? -14.416 -1.286 24.784 1.00 89.19 253 GLN A N 1
ATOM 2040 C CA . GLN A 1 253 ? -14.393 -1.761 23.399 1.00 89.19 253 GLN A CA 1
ATOM 2041 C C . GLN A 1 253 ? -15.541 -1.205 22.554 1.00 89.19 253 GLN A C 1
ATOM 2043 O O . GLN A 1 253 ? -15.354 -0.943 21.361 1.00 89.19 253 GLN A O 1
ATOM 2048 N N . PHE A 1 254 ? -16.717 -1.009 23.158 1.00 89.06 254 PHE A N 1
ATOM 2049 C CA . PHE A 1 254 ? -17.925 -0.578 22.462 1.00 89.06 254 PHE A CA 1
ATOM 2050 C C . PHE A 1 254 ? -18.394 0.809 22.896 1.00 89.06 254 PHE A C 1
ATOM 2052 O O . PHE A 1 254 ? -18.477 1.136 24.075 1.00 89.06 254 PHE A O 1
ATOM 2059 N N . GLU A 1 255 ? -18.803 1.609 21.916 1.00 89.62 255 GLU A N 1
ATOM 2060 C CA . GLU A 1 255 ? -19.542 2.849 22.127 1.00 89.62 255 GLU A CA 1
ATOM 2061 C C . GLU A 1 255 ? -21.025 2.630 21.804 1.00 89.62 255 GLU A C 1
ATOM 2063 O O . GLU A 1 255 ? -21.394 2.104 20.750 1.00 89.62 255 GLU A O 1
ATOM 2068 N N . SER A 1 256 ? -21.905 3.045 22.715 1.00 87.50 256 SER A N 1
ATOM 2069 C CA . SER A 1 256 ? -23.349 2.965 22.502 1.00 87.50 256 SER A CA 1
ATOM 2070 C C . SER A 1 256 ? -23.849 4.192 21.740 1.00 87.50 256 SER A C 1
ATOM 2072 O O . SER A 1 256 ? -23.862 5.288 22.286 1.00 87.50 256 SER A O 1
ATOM 2074 N N . ILE A 1 257 ? -24.324 3.998 20.504 1.00 86.81 257 ILE A N 1
ATOM 2075 C CA . ILE A 1 257 ? -24.902 5.079 19.681 1.00 86.81 257 ILE A CA 1
ATOM 2076 C C . ILE A 1 257 ? -26.397 5.259 19.974 1.00 86.81 257 ILE A C 1
ATOM 2078 O O . ILE A 1 257 ? -26.914 6.369 19.980 1.00 86.81 257 ILE A O 1
ATOM 2082 N N . SER A 1 258 ? -27.124 4.156 20.162 1.00 87.62 258 SER A N 1
ATOM 2083 C CA . SER A 1 258 ? -28.564 4.167 20.454 1.00 87.62 258 SER A CA 1
ATOM 2084 C C . SER A 1 258 ? -28.966 2.912 21.231 1.00 87.62 258 SER A C 1
ATOM 2086 O O . SER A 1 258 ? -28.123 2.052 21.510 1.00 87.62 258 SER A O 1
ATOM 2088 N N . SER A 1 259 ? -30.257 2.775 21.541 1.00 82.88 259 SER A N 1
ATOM 2089 C CA . SER A 1 259 ? -30.817 1.587 22.200 1.00 82.88 259 SER A CA 1
ATOM 2090 C C . SER A 1 259 ? -30.517 0.288 21.445 1.00 82.88 259 SER A C 1
ATOM 2092 O O . SER A 1 259 ? -30.296 -0.739 22.077 1.00 82.88 259 SER A O 1
ATOM 2094 N N . THR A 1 260 ? -30.426 0.338 20.114 1.00 85.12 260 THR A N 1
ATOM 2095 C CA . THR A 1 260 ? -30.244 -0.844 19.256 1.00 85.12 260 THR A CA 1
ATOM 2096 C C . THR A 1 260 ? -28.919 -0.875 18.503 1.00 85.12 260 THR A C 1
ATOM 2098 O O . THR A 1 260 ? -28.586 -1.900 17.922 1.00 85.12 260 THR A O 1
ATOM 2101 N N . HIS A 1 261 ? -28.138 0.207 18.506 1.00 89.94 261 HIS A N 1
ATOM 2102 C CA . HIS A 1 261 ? -26.890 0.268 17.740 1.00 89.94 261 HIS A CA 1
ATOM 2103 C C . HIS A 1 261 ? -25.676 0.567 18.609 1.00 89.94 261 HIS A C 1
ATOM 2105 O O . HIS A 1 261 ? -25.762 1.276 19.619 1.00 89.94 261 HIS A O 1
ATOM 2111 N N . VAL A 1 262 ? -24.536 0.042 18.179 1.00 91.12 262 VAL A N 1
ATOM 2112 C CA . VAL A 1 262 ? -23.222 0.218 18.805 1.00 91.12 262 VAL A CA 1
ATOM 2113 C C . VAL A 1 262 ? -22.167 0.517 17.755 1.00 91.12 262 VAL A C 1
ATOM 2115 O O . VAL A 1 262 ? -22.411 0.395 16.558 1.00 91.12 262 VAL A O 1
ATOM 2118 N N . ARG A 1 263 ? -20.980 0.879 18.213 1.00 90.75 263 ARG A N 1
ATOM 2119 C CA . ARG A 1 263 ? -19.775 1.000 17.407 1.00 90.75 263 ARG A CA 1
ATOM 2120 C C . ARG A 1 263 ? -18.652 0.269 18.121 1.00 90.75 263 ARG A C 1
ATOM 2122 O O . ARG A 1 263 ? -18.493 0.442 19.326 1.00 90.75 263 ARG A O 1
ATOM 2129 N N . LEU A 1 264 ? -17.901 -0.544 17.390 1.00 91.06 264 LEU A N 1
ATOM 2130 C CA . LEU A 1 264 ? -16.707 -1.194 17.915 1.00 91.06 264 LEU A CA 1
ATOM 2131 C C . LEU A 1 264 ? -15.499 -0.286 17.648 1.00 91.06 264 LEU A C 1
ATOM 2133 O O . LEU A 1 264 ? -15.319 0.174 16.519 1.00 91.06 264 LEU A O 1
ATOM 2137 N N . LEU A 1 265 ? -14.711 -0.000 18.685 1.00 89.75 265 LEU A N 1
ATOM 2138 C CA . LEU A 1 265 ? -13.595 0.952 18.631 1.00 89.75 265 LEU A CA 1
ATOM 2139 C C . LEU A 1 265 ? -12.280 0.395 19.179 1.00 89.75 265 LEU A C 1
ATOM 2141 O O . LEU A 1 265 ? -11.233 0.974 18.909 1.00 89.75 265 LEU A O 1
ATOM 2145 N N . ALA A 1 266 ? -12.312 -0.713 19.919 1.00 90.06 266 ALA A N 1
ATOM 2146 C CA . ALA A 1 266 ? -11.105 -1.388 20.385 1.00 90.06 266 ALA A CA 1
ATOM 2147 C C . ALA A 1 266 ? -11.222 -2.913 20.219 1.00 90.06 266 ALA A C 1
ATOM 2149 O O . ALA A 1 266 ? -12.342 -3.426 20.117 1.00 90.06 266 ALA A O 1
ATOM 2150 N N . PRO A 1 267 ? -10.090 -3.642 20.167 1.00 90.12 267 PRO A N 1
ATOM 2151 C CA . PRO A 1 267 ? -10.094 -5.089 20.007 1.00 90.12 267 PRO A CA 1
ATOM 2152 C C . PRO A 1 267 ? -10.865 -5.796 21.123 1.00 90.12 267 PRO A C 1
ATOM 2154 O O . PRO A 1 267 ? -10.793 -5.416 22.293 1.00 90.12 267 PRO A O 1
ATOM 2157 N N . VAL A 1 268 ? -11.569 -6.863 20.754 1.00 90.44 268 VAL A N 1
ATOM 2158 C CA . VAL A 1 268 ? -12.187 -7.812 21.686 1.00 90.44 268 VAL A CA 1
ATOM 2159 C C . VAL A 1 268 ? -11.359 -9.090 21.719 1.00 90.44 268 VAL A C 1
ATOM 2161 O O . VAL A 1 268 ? -10.822 -9.516 20.697 1.00 90.44 268 VAL A O 1
ATOM 2164 N N . ASP A 1 269 ? -11.252 -9.703 22.893 1.00 88.88 269 ASP A N 1
ATOM 2165 C CA . ASP A 1 269 ? -10.629 -11.017 23.026 1.00 88.88 269 ASP A CA 1
ATOM 2166 C C . ASP A 1 269 ? -11.478 -12.116 22.356 1.00 88.88 269 ASP A C 1
ATOM 2168 O O . ASP A 1 269 ? -12.664 -11.940 22.054 1.00 88.88 269 ASP A O 1
ATOM 2172 N N . ALA A 1 270 ? -10.852 -13.268 22.103 1.00 87.62 270 ALA A N 1
ATOM 2173 C CA . ALA A 1 270 ? -11.486 -14.371 21.385 1.00 87.62 270 ALA A CA 1
ATOM 2174 C C . ALA A 1 270 ? -12.735 -14.915 22.103 1.00 87.62 270 ALA A C 1
ATOM 2176 O O . ALA A 1 270 ? -13.679 -15.347 21.441 1.00 87.62 270 ALA A O 1
ATOM 2177 N N . GLN A 1 271 ? -12.764 -14.865 23.439 1.00 89.69 271 GLN A N 1
ATOM 2178 C CA . GLN A 1 271 ? -13.887 -15.350 24.236 1.00 89.69 271 GLN A CA 1
ATOM 2179 C C . GLN A 1 271 ? -15.096 -14.417 24.104 1.00 89.69 271 GLN A C 1
ATOM 2181 O O . GLN A 1 271 ? -16.184 -14.877 23.759 1.00 89.69 271 GLN A O 1
ATOM 2186 N N . LYS A 1 272 ? -14.899 -13.105 24.276 1.00 90.38 272 LYS A N 1
ATOM 2187 C CA . LYS A 1 272 ? -15.937 -12.084 24.070 1.00 90.38 272 LYS A CA 1
ATOM 2188 C C . LYS A 1 272 ? -16.443 -12.072 22.631 1.00 90.38 272 LYS A C 1
ATOM 2190 O O . LYS A 1 272 ? -17.645 -11.953 22.397 1.00 90.38 272 LYS A O 1
ATOM 2195 N N . ALA A 1 273 ? -15.546 -12.232 21.656 1.00 89.56 273 ALA A N 1
ATOM 2196 C CA . ALA A 1 273 ? -15.922 -12.340 20.249 1.00 89.56 273 ALA A CA 1
ATOM 2197 C C . ALA A 1 273 ? -16.806 -13.572 19.990 1.00 89.56 273 ALA A C 1
ATOM 2199 O O . ALA A 1 273 ? -17.814 -13.463 19.291 1.00 89.56 273 ALA A O 1
ATOM 2200 N N . ALA A 1 274 ? -16.459 -14.730 20.562 1.00 89.25 274 ALA A N 1
ATOM 2201 C CA . ALA A 1 274 ? -17.249 -15.951 20.436 1.00 89.25 274 ALA A CA 1
ATOM 2202 C C . ALA A 1 274 ? -18.624 -15.819 21.109 1.00 89.25 274 ALA A C 1
ATOM 2204 O O . ALA A 1 274 ? -19.633 -16.189 20.507 1.00 89.25 274 ALA A O 1
ATOM 2205 N N . GLU A 1 275 ? -18.680 -15.236 22.308 1.00 90.88 275 GLU A N 1
ATOM 2206 C CA . GLU A 1 275 ? -19.922 -14.991 23.047 1.00 90.88 275 GLU A CA 1
ATOM 2207 C C . GLU A 1 275 ? -20.861 -14.045 22.283 1.00 90.88 275 GLU A C 1
ATOM 2209 O O . GLU A 1 275 ? -22.048 -14.336 22.107 1.00 90.88 275 GLU A O 1
ATOM 2214 N N . LEU A 1 276 ? -20.322 -12.952 21.732 1.00 88.81 276 LEU A N 1
ATOM 2215 C CA . LEU A 1 276 ? -21.094 -12.014 20.921 1.00 88.81 276 LEU A CA 1
ATOM 2216 C C . LEU A 1 276 ? -21.601 -12.668 19.628 1.00 88.81 276 LEU A C 1
ATOM 2218 O O . LEU A 1 276 ? -22.781 -12.539 19.298 1.00 88.81 276 LEU A O 1
ATOM 2222 N N . LYS A 1 277 ? -20.744 -13.412 18.914 1.00 87.88 277 LYS A N 1
ATOM 2223 C CA . LYS A 1 277 ? -21.136 -14.140 17.694 1.00 87.88 277 LYS A CA 1
ATOM 2224 C C . LYS A 1 277 ? -22.219 -15.188 17.990 1.00 87.88 277 LYS A C 1
ATOM 2226 O O . LYS A 1 277 ? -23.159 -15.315 17.206 1.00 87.88 277 LYS A O 1
ATOM 2231 N N . ALA A 1 278 ? -22.136 -15.904 19.113 1.00 88.50 278 ALA A N 1
ATOM 2232 C CA . ALA A 1 278 ? -23.149 -16.876 19.529 1.00 88.50 278 ALA A CA 1
ATOM 2233 C C . ALA A 1 278 ? -24.497 -16.207 19.847 1.00 88.50 278 ALA A C 1
ATOM 2235 O O . ALA A 1 278 ? -25.536 -16.658 19.367 1.00 88.50 278 ALA A O 1
ATOM 2236 N N . SER A 1 279 ? -24.468 -15.089 20.580 1.00 87.62 279 SER A N 1
ATOM 2237 C CA . SER A 1 279 ? -25.659 -14.295 20.909 1.00 87.62 279 SER A CA 1
ATOM 2238 C C . SER A 1 279 ? -26.368 -13.760 19.656 1.00 87.62 279 SER A C 1
ATOM 2240 O O . SER A 1 279 ? -27.596 -13.746 19.583 1.00 87.62 279 SER A O 1
ATOM 2242 N N . LEU A 1 280 ? -25.606 -13.373 18.626 1.00 86.94 280 LEU A N 1
ATOM 2243 C CA . LEU A 1 280 ? -26.164 -12.867 17.370 1.00 86.94 280 LEU A CA 1
ATOM 2244 C C . LEU A 1 280 ? -26.736 -13.969 16.474 1.00 86.94 280 LEU A C 1
ATOM 2246 O O . LEU A 1 280 ? -27.815 -13.779 15.918 1.00 86.94 280 LEU A O 1
ATOM 2250 N N . LYS A 1 281 ? -26.081 -15.133 16.367 1.00 82.62 281 LYS A N 1
ATOM 2251 C CA . LYS A 1 281 ? -26.574 -16.251 15.538 1.00 82.62 281 LYS A CA 1
ATOM 2252 C C . LYS A 1 281 ? -27.965 -16.742 15.948 1.00 82.62 281 LYS A C 1
ATOM 2254 O O . LYS A 1 281 ? -28.705 -17.222 15.099 1.00 82.62 281 LYS A O 1
ATOM 2259 N N . GLY A 1 282 ? -28.321 -16.619 17.227 1.00 74.19 282 GLY A N 1
ATOM 2260 C CA . GLY A 1 282 ? -29.632 -17.032 17.727 1.00 74.19 282 GLY A CA 1
ATOM 2261 C C . GLY A 1 282 ? -30.749 -16.001 17.549 1.00 74.19 282 GLY A C 1
ATOM 2262 O O . GLY A 1 282 ? -31.896 -16.314 17.855 1.00 74.19 282 GLY A O 1
ATOM 2263 N N . SER A 1 283 ? -30.459 -14.754 17.150 1.00 76.88 283 SER A N 1
ATOM 2264 C CA . SER A 1 283 ? -31.456 -13.670 17.256 1.00 76.88 283 SER A CA 1
ATOM 2265 C C . SER A 1 283 ? -31.330 -12.519 16.250 1.00 76.88 283 SER A C 1
ATOM 2267 O O . SER A 1 283 ? -32.203 -11.654 16.231 1.00 76.88 283 SER A O 1
ATOM 2269 N N . ALA A 1 284 ? -30.272 -12.458 15.438 1.00 80.12 284 ALA A N 1
ATOM 2270 C CA . ALA A 1 284 ? -30.026 -11.382 14.476 1.00 80.12 284 ALA A CA 1
ATOM 2271 C C . ALA A 1 284 ? -30.082 -11.872 13.017 1.00 80.12 284 ALA A C 1
ATOM 2273 O O . ALA A 1 284 ? -29.918 -13.056 12.734 1.00 80.12 284 ALA A O 1
ATOM 2274 N N . ASN A 1 285 ? -30.279 -10.935 12.082 1.00 85.44 285 ASN A N 1
ATOM 2275 C CA . ASN A 1 285 ? -30.155 -11.189 10.643 1.00 85.44 285 ASN A CA 1
ATOM 2276 C C . ASN A 1 285 ? -28.691 -11.508 10.275 1.00 85.44 285 ASN A C 1
ATOM 2278 O O . ASN A 1 285 ? -27.778 -10.926 10.868 1.00 85.44 285 ASN A O 1
ATOM 2282 N N . SER A 1 286 ? -28.469 -12.359 9.268 1.00 85.75 286 SER A N 1
ATOM 2283 C CA . SER A 1 286 ? -27.135 -12.731 8.770 1.00 85.75 286 SER A CA 1
ATOM 2284 C C . SER A 1 286 ? -26.279 -11.507 8.448 1.00 85.75 286 SER A C 1
ATOM 2286 O O . SER A 1 286 ? -25.149 -11.425 8.904 1.00 85.75 286 SER A O 1
ATOM 2288 N N . GLN A 1 287 ? -26.859 -10.481 7.822 1.00 86.62 287 GLN A N 1
ATOM 2289 C CA . GLN A 1 287 ? -26.159 -9.226 7.517 1.00 86.62 287 GLN A CA 1
ATOM 2290 C C . GLN A 1 287 ? -25.565 -8.530 8.753 1.00 86.62 287 GLN A C 1
ATOM 2292 O O . GLN A 1 287 ? -24.488 -7.947 8.681 1.00 86.62 287 GLN A O 1
ATOM 2297 N N . VAL A 1 288 ? -26.259 -8.566 9.897 1.00 86.25 288 VAL A N 1
ATOM 2298 C CA . VAL A 1 288 ? -25.769 -7.953 11.144 1.00 86.25 288 VAL A CA 1
ATOM 2299 C C . VAL A 1 288 ? -24.694 -8.830 11.781 1.00 86.25 288 VAL A C 1
ATOM 2301 O O . VAL A 1 288 ? -23.725 -8.303 12.325 1.00 86.25 288 VAL A O 1
ATOM 2304 N N . VAL A 1 289 ? -24.848 -10.155 11.704 1.00 87.75 289 VAL A N 1
ATOM 2305 C CA . VAL A 1 289 ? -23.835 -11.119 12.160 1.00 87.75 289 VAL A CA 1
ATOM 2306 C C . VAL A 1 289 ? -22.531 -10.911 11.388 1.00 87.75 289 VAL A C 1
ATOM 2308 O O . VAL A 1 289 ? -21.482 -10.769 12.018 1.00 87.75 289 VAL A O 1
ATOM 2311 N N . ASP A 1 290 ? -22.614 -10.822 10.061 1.00 87.88 290 ASP A N 1
ATOM 2312 C CA . ASP A 1 290 ? -21.473 -10.609 9.170 1.00 87.88 290 ASP A CA 1
ATOM 2313 C C . ASP A 1 290 ? -20.845 -9.237 9.437 1.00 87.88 290 ASP A C 1
ATOM 2315 O O . ASP A 1 290 ? -19.659 -9.148 9.737 1.00 87.88 290 ASP A O 1
ATOM 2319 N N . ALA A 1 291 ? -21.655 -8.173 9.520 1.00 88.06 291 ALA A N 1
ATOM 2320 C CA . ALA A 1 291 ? -21.144 -6.831 9.786 1.00 88.06 291 ALA A CA 1
ATOM 2321 C C . ALA A 1 291 ? -20.414 -6.704 11.139 1.00 88.06 291 ALA A C 1
ATOM 2323 O O . ALA A 1 291 ? -19.433 -5.960 11.259 1.00 88.06 291 ALA A O 1
ATOM 2324 N N . VAL A 1 292 ? -20.881 -7.399 12.180 1.00 88.81 292 VAL A N 1
ATOM 2325 C CA . VAL A 1 292 ? -20.173 -7.462 13.468 1.00 88.81 292 VAL A CA 1
ATOM 2326 C C . VAL A 1 292 ? -18.912 -8.321 13.344 1.00 88.81 292 VAL A C 1
ATOM 2328 O O . VAL A 1 292 ? -17.880 -7.956 13.904 1.00 88.81 292 VAL A O 1
ATOM 2331 N N . GLY A 1 293 ? -18.976 -9.421 12.590 1.00 88.69 293 GLY A N 1
ATOM 2332 C CA . GLY A 1 293 ? -17.836 -10.271 12.256 1.00 88.69 293 GLY A CA 1
ATOM 2333 C C . GLY A 1 293 ? -16.697 -9.493 11.600 1.00 88.69 293 GLY A C 1
ATOM 2334 O O . GLY A 1 293 ? -15.604 -9.464 12.169 1.00 88.69 293 GLY A O 1
ATOM 2335 N N . ASP A 1 294 ? -16.964 -8.793 10.494 1.00 88.31 294 ASP A N 1
ATOM 2336 C CA . ASP A 1 294 ? -15.920 -8.039 9.789 1.00 88.31 294 ASP A CA 1
ATOM 2337 C C . ASP A 1 294 ? -15.365 -6.911 10.660 1.00 88.31 294 ASP A C 1
ATOM 2339 O O . ASP A 1 294 ? -14.182 -6.604 10.583 1.00 88.31 294 ASP A O 1
ATOM 2343 N N . ALA A 1 295 ? -16.193 -6.279 11.503 1.00 89.62 295 ALA A N 1
ATOM 2344 C CA . ALA A 1 295 ? -15.725 -5.209 12.384 1.00 89.62 295 ALA A CA 1
ATOM 2345 C C . ALA A 1 295 ? -14.730 -5.732 13.433 1.00 89.62 295 ALA A C 1
ATOM 2347 O O . ALA A 1 295 ? -13.734 -5.069 13.728 1.00 89.62 295 ALA A O 1
ATOM 2348 N N . ILE A 1 296 ? -14.977 -6.928 13.980 1.00 90.88 296 ILE A N 1
ATOM 2349 C CA . ILE A 1 296 ? -14.048 -7.594 14.902 1.00 90.88 296 ILE A CA 1
ATOM 2350 C C . ILE A 1 296 ? -12.740 -7.930 14.178 1.00 90.88 296 ILE A C 1
ATOM 2352 O O . ILE A 1 296 ? -11.662 -7.641 14.698 1.00 90.88 296 ILE A O 1
ATOM 2356 N N . GLU A 1 297 ? -12.823 -8.502 12.976 1.00 89.88 297 GLU A N 1
ATOM 2357 C CA . GLU A 1 297 ? -11.646 -8.874 12.180 1.00 89.88 297 GLU A CA 1
ATOM 2358 C C . GLU A 1 297 ? -10.836 -7.650 11.741 1.00 89.88 297 GLU A C 1
ATOM 2360 O O . GLU A 1 297 ? -9.613 -7.643 11.876 1.00 89.88 297 GLU A O 1
ATOM 2365 N N . GLN A 1 298 ? -11.505 -6.573 11.326 1.00 90.94 298 GLN A N 1
ATOM 2366 C CA . GLN A 1 298 ? -10.892 -5.300 10.944 1.00 90.94 298 GLN A CA 1
ATOM 2367 C C . GLN A 1 298 ? -10.074 -4.702 12.095 1.00 90.94 298 GLN A C 1
ATOM 2369 O O . GLN A 1 298 ? -8.922 -4.313 11.908 1.00 90.94 298 GLN A O 1
ATOM 2374 N N . ILE A 1 299 ? -10.633 -4.652 13.306 1.00 90.81 299 ILE A N 1
ATOM 2375 C CA . ILE A 1 299 ? -9.915 -4.096 14.460 1.00 90.81 299 ILE A CA 1
ATOM 2376 C C . ILE A 1 299 ? -8.813 -5.034 14.953 1.00 90.81 299 ILE A C 1
ATOM 2378 O O . ILE A 1 299 ? -7.740 -4.567 15.342 1.00 90.81 299 ILE A O 1
ATOM 2382 N N . SER A 1 300 ? -9.030 -6.348 14.883 1.00 89.81 300 SER A N 1
ATOM 2383 C CA . SER A 1 300 ? -7.965 -7.320 15.135 1.00 89.81 300 SER A CA 1
ATOM 2384 C C . SER A 1 300 ? -6.796 -7.126 14.163 1.00 89.81 300 SER A C 1
ATOM 2386 O O . SER A 1 300 ? -5.639 -7.180 14.579 1.00 89.81 300 SER A O 1
ATOM 2388 N N . ALA A 1 301 ? -7.077 -6.845 12.887 1.00 91.50 301 ALA A N 1
ATOM 2389 C CA . ALA A 1 301 ? -6.051 -6.544 11.898 1.00 91.50 301 ALA A CA 1
ATOM 2390 C C . ALA A 1 301 ? -5.305 -5.239 12.212 1.00 91.50 301 ALA A C 1
ATOM 2392 O O . ALA A 1 301 ? -4.078 -5.207 12.116 1.00 91.50 301 ALA A O 1
ATOM 2393 N N . PHE A 1 302 ? -6.000 -4.183 12.661 1.00 91.19 302 PHE A N 1
ATOM 2394 C CA . PHE A 1 302 ? -5.333 -2.953 13.109 1.00 91.19 302 PHE A CA 1
ATOM 2395 C C . PHE A 1 302 ? -4.372 -3.193 14.265 1.00 91.19 302 PHE A C 1
ATOM 2397 O O . PHE A 1 302 ? -3.320 -2.567 14.304 1.00 91.19 302 PHE A O 1
ATOM 2404 N N . ALA A 1 303 ? -4.683 -4.108 15.181 1.00 89.94 303 ALA A N 1
ATOM 2405 C CA . ALA A 1 303 ? -3.782 -4.454 16.275 1.00 89.94 303 ALA A CA 1
ATOM 2406 C C . ALA A 1 303 ? -2.541 -5.249 15.818 1.00 89.94 303 ALA A C 1
ATOM 2408 O O . ALA A 1 303 ? -1.676 -5.527 16.644 1.00 89.94 303 ALA A O 1
ATOM 2409 N N . GLN A 1 304 ? -2.436 -5.630 14.537 1.00 91.19 304 GLN A N 1
ATOM 2410 C CA . GLN A 1 304 ? -1.377 -6.505 14.019 1.00 91.19 304 GLN A CA 1
ATOM 2411 C C . GLN A 1 304 ? -0.827 -6.088 12.642 1.00 91.19 304 GLN A C 1
ATOM 2413 O O . GLN A 1 304 ? -0.301 -6.927 11.912 1.00 91.19 304 GLN A O 1
ATOM 2418 N N . LEU A 1 305 ? -0.889 -4.801 12.268 1.00 90.62 305 LEU A N 1
ATOM 2419 C CA . LEU A 1 305 ? -0.465 -4.346 10.928 1.00 90.62 305 LEU A CA 1
ATOM 2420 C C . LEU A 1 305 ? 0.991 -4.691 10.581 1.00 90.62 305 LEU A C 1
ATOM 2422 O O . LEU A 1 305 ? 1.302 -4.967 9.425 1.00 90.62 305 LEU A O 1
ATOM 2426 N N . CYS A 1 306 ? 1.888 -4.701 11.570 1.00 89.00 306 CYS A N 1
ATOM 2427 C CA . CYS A 1 306 ? 3.294 -5.062 11.373 1.00 89.00 306 CYS A CA 1
ATOM 2428 C C . CYS A 1 306 ? 3.571 -6.579 11.428 1.00 89.00 306 CYS A C 1
ATOM 2430 O O . CYS A 1 306 ? 4.735 -6.973 11.367 1.00 89.00 306 CYS A O 1
ATOM 2432 N N . GLY A 1 307 ? 2.540 -7.418 11.585 1.00 86.88 307 GLY A N 1
ATOM 2433 C CA . GLY A 1 307 ? 2.654 -8.871 11.768 1.00 86.88 307 GLY A CA 1
ATOM 2434 C C . GLY A 1 307 ? 2.839 -9.330 13.220 1.00 86.88 307 GLY A C 1
ATOM 2435 O O . GLY A 1 307 ? 2.871 -10.529 13.477 1.00 86.88 307 GLY A O 1
ATOM 2436 N N . HIS A 1 308 ? 2.927 -8.401 14.175 1.00 90.00 308 HIS A N 1
ATOM 2437 C CA . HIS A 1 308 ? 3.014 -8.693 15.607 1.00 90.00 308 HIS A CA 1
ATOM 2438 C C . HIS A 1 308 ? 1.836 -8.058 16.357 1.00 90.00 308 HIS A C 1
ATOM 2440 O O . HIS A 1 308 ? 1.396 -6.976 15.961 1.00 90.00 308 HIS A O 1
ATOM 2446 N N . PRO A 1 309 ? 1.383 -8.645 17.478 1.00 90.88 309 PRO A N 1
ATOM 2447 C CA . PRO A 1 309 ? 0.471 -7.979 18.400 1.00 90.88 309 PRO A CA 1
ATOM 2448 C C . PRO A 1 309 ? 1.017 -6.620 18.852 1.00 90.88 309 PRO A C 1
ATOM 2450 O O . PRO A 1 309 ? 2.159 -6.498 19.302 1.00 90.88 309 PRO A O 1
ATOM 2453 N N . ALA A 1 310 ? 0.189 -5.591 18.725 1.00 93.56 310 ALA A N 1
ATOM 2454 C CA . ALA A 1 310 ? 0.464 -4.249 19.199 1.00 93.56 310 ALA A CA 1
ATOM 2455 C C . ALA A 1 310 ? -0.514 -3.849 20.294 1.00 93.56 310 ALA A C 1
ATOM 2457 O O . ALA A 1 310 ? -1.688 -4.226 20.291 1.00 93.56 310 ALA A O 1
ATOM 2458 N N . ARG A 1 311 ? -0.020 -3.028 21.219 1.00 93.25 311 ARG A N 1
ATOM 2459 C CA . ARG A 1 311 ? -0.855 -2.368 22.212 1.00 93.25 311 ARG A CA 1
ATOM 2460 C C . ARG A 1 311 ? -1.752 -1.371 21.490 1.00 93.25 311 ARG A C 1
ATOM 2462 O O . ARG A 1 311 ? -1.248 -0.413 20.904 1.00 93.25 311 ARG A O 1
ATOM 2469 N N . PHE A 1 312 ? -3.056 -1.623 21.536 1.00 93.88 312 PHE A N 1
ATOM 2470 C CA . PHE A 1 312 ? -4.083 -0.788 20.926 1.00 93.88 312 PHE A CA 1
ATOM 2471 C C . PHE A 1 312 ? -4.657 0.170 21.968 1.00 93.88 312 PHE A C 1
ATOM 2473 O O . PHE A 1 312 ? -5.195 -0.256 22.988 1.00 93.88 312 PHE A O 1
ATOM 2480 N N . GLU A 1 313 ? -4.573 1.464 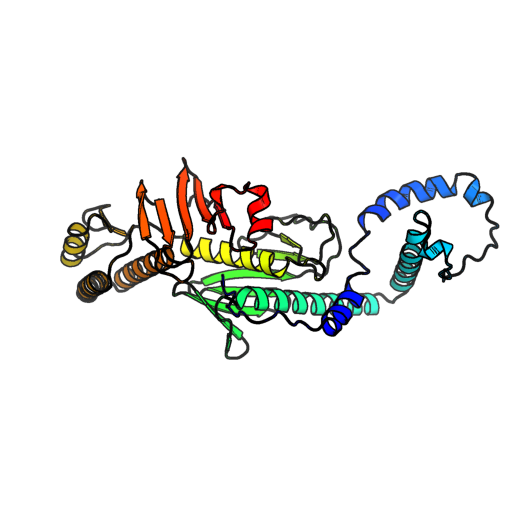21.694 1.00 92.12 313 GLU A N 1
ATOM 2481 C CA . GLU A 1 313 ? -5.121 2.526 22.526 1.00 92.12 313 GLU A CA 1
ATOM 2482 C C . GLU A 1 313 ? -6.202 3.268 21.752 1.00 92.12 313 GLU A C 1
ATOM 2484 O O . GLU A 1 313 ? -5.974 3.811 20.667 1.00 92.12 313 GLU A O 1
ATOM 2489 N N . ARG A 1 314 ? -7.402 3.290 22.324 1.00 88.00 314 ARG A N 1
ATOM 2490 C CA . ARG A 1 314 ? -8.525 4.046 21.781 1.00 88.00 314 ARG A CA 1
ATOM 2491 C C . ARG A 1 314 ? -8.288 5.541 22.006 1.00 88.00 314 ARG A C 1
ATOM 2493 O O . ARG A 1 314 ? -8.010 5.968 23.124 1.00 88.00 314 ARG A O 1
ATOM 2500 N N . GLY A 1 315 ? -8.418 6.326 20.941 1.00 82.94 315 GLY A N 1
ATOM 2501 C CA . GLY A 1 315 ? -8.401 7.784 20.989 1.00 82.94 315 GLY A CA 1
ATOM 2502 C C . GLY A 1 315 ? -9.788 8.376 21.247 1.00 82.94 315 GLY A C 1
ATOM 2503 O O . GLY A 1 315 ? -10.747 7.679 21.585 1.00 82.94 315 GLY A O 1
ATOM 2504 N N . GLN A 1 316 ? -9.915 9.692 21.074 1.00 78.06 316 GLN A N 1
ATOM 2505 C CA . GLN A 1 316 ? -11.227 10.340 21.099 1.00 78.06 316 GLN A CA 1
ATOM 2506 C C . GLN A 1 316 ? -12.011 9.993 19.822 1.00 78.06 316 GLN A C 1
ATOM 2508 O O . GLN A 1 316 ? -11.436 9.855 18.747 1.00 78.06 316 GLN A O 1
ATOM 2513 N N . GLN A 1 317 ? -13.338 9.866 19.923 1.00 81.06 317 GLN A N 1
ATOM 2514 C CA . GLN A 1 317 ? -14.213 9.528 18.789 1.00 81.06 317 GLN A CA 1
ATOM 2515 C C . GLN A 1 317 ? -13.846 8.189 18.105 1.00 81.06 317 GLN A C 1
ATOM 2517 O O . GLN A 1 317 ? -14.048 7.134 18.703 1.00 81.06 317 GLN A O 1
ATOM 2522 N N . GLN A 1 318 ? -13.357 8.233 16.857 1.00 85.44 318 GLN A N 1
ATOM 2523 C CA . GLN A 1 318 ? -12.965 7.087 16.019 1.00 85.44 318 GLN A CA 1
ATOM 2524 C C . GLN A 1 318 ? -11.446 7.040 15.775 1.00 85.44 318 GLN A C 1
ATOM 2526 O O . GLN A 1 318 ? -10.990 6.495 14.765 1.00 85.44 318 GLN A O 1
ATOM 2531 N N . ASP A 1 319 ? -10.680 7.682 16.651 1.00 91.56 319 ASP A N 1
ATOM 2532 C CA . ASP A 1 319 ? -9.227 7.695 16.588 1.00 91.56 319 ASP A CA 1
ATOM 2533 C C . ASP A 1 319 ? -8.650 6.495 17.327 1.00 91.56 319 ASP A C 1
ATOM 2535 O O . ASP A 1 319 ? -9.244 5.958 18.268 1.00 91.56 319 ASP A O 1
ATOM 2539 N N . PHE A 1 320 ? -7.445 6.106 16.934 1.00 94.19 320 PHE A N 1
ATOM 2540 C CA . PHE A 1 320 ? -6.697 5.084 17.643 1.00 94.19 320 PHE A CA 1
ATOM 2541 C C . PHE A 1 320 ? -5.198 5.292 17.486 1.00 94.19 320 PHE A C 1
ATOM 2543 O O . PHE A 1 320 ? -4.715 5.904 16.530 1.00 94.19 320 PHE A O 1
ATOM 2550 N N . TYR A 1 321 ? -4.459 4.741 18.436 1.00 94.94 321 TYR A N 1
ATOM 2551 C CA . TYR A 1 321 ? -3.013 4.670 18.423 1.00 94.94 321 TYR A CA 1
ATOM 2552 C C . TYR A 1 321 ? -2.588 3.236 18.714 1.00 94.94 321 TYR A C 1
ATOM 2554 O O . TYR A 1 321 ? -3.173 2.549 19.546 1.00 94.94 321 TYR A O 1
ATOM 2562 N N . CYS A 1 322 ? -1.577 2.763 18.005 1.00 94.94 322 CYS A N 1
ATOM 2563 C CA . CYS A 1 322 ? -1.020 1.438 18.182 1.00 94.94 322 CYS A CA 1
ATOM 2564 C C . CYS A 1 322 ? 0.494 1.524 18.287 1.00 94.94 322 CYS A C 1
ATOM 2566 O O . CYS A 1 322 ? 1.150 2.227 17.513 1.00 94.94 322 CYS A O 1
ATOM 2568 N N . LYS A 1 323 ? 1.048 0.756 19.224 1.00 95.38 323 LYS A N 1
ATOM 2569 C CA . LYS A 1 323 ? 2.490 0.572 19.373 1.00 95.38 323 LYS A CA 1
ATOM 2570 C C . LYS A 1 323 ? 2.805 -0.907 19.506 1.00 95.38 323 LYS A C 1
ATOM 2572 O O . LYS A 1 323 ? 2.360 -1.566 20.444 1.00 95.38 323 LYS A O 1
ATOM 2577 N N . CYS A 1 324 ? 3.590 -1.424 18.571 1.00 94.88 324 CYS A N 1
ATOM 2578 C CA . CYS A 1 324 ? 4.098 -2.782 18.663 1.00 94.88 324 CYS A CA 1
ATOM 2579 C C . CYS A 1 324 ? 5.222 -2.853 19.702 1.00 94.88 324 CYS A C 1
ATOM 2581 O O . CYS A 1 324 ? 6.147 -2.048 19.665 1.00 94.88 324 CYS A O 1
ATOM 2583 N N . GLU A 1 325 ? 5.184 -3.820 20.613 1.00 92.81 325 GLU A N 1
ATOM 2584 C CA . GLU A 1 325 ? 6.256 -3.991 21.604 1.00 92.81 325 GLU A CA 1
ATOM 2585 C C . GLU A 1 325 ? 7.471 -4.729 21.019 1.00 92.81 325 GLU A C 1
ATOM 2587 O O . GLU A 1 325 ? 8.604 -4.453 21.409 1.00 92.81 325 GLU A O 1
ATOM 2592 N N . THR A 1 326 ? 7.253 -5.590 20.018 1.00 92.75 326 THR A N 1
ATOM 2593 C CA . THR A 1 326 ? 8.301 -6.377 19.350 1.00 92.75 326 THR A CA 1
ATOM 2594 C C . THR A 1 326 ? 9.151 -5.531 18.403 1.00 92.75 326 THR A C 1
ATOM 2596 O O . THR A 1 326 ? 10.356 -5.397 18.601 1.00 92.75 326 THR A O 1
ATOM 2599 N N . CYS A 1 327 ? 8.542 -4.929 17.373 1.00 92.06 327 CYS A N 1
ATOM 2600 C CA . CYS A 1 327 ? 9.277 -4.149 16.371 1.00 92.06 327 CYS A CA 1
ATOM 2601 C C . CYS A 1 327 ? 9.300 -2.642 16.657 1.00 92.06 327 CYS A C 1
ATOM 2603 O O . CYS A 1 327 ? 9.994 -1.906 15.961 1.00 92.06 327 CYS A O 1
ATOM 2605 N N . GLN A 1 328 ? 8.555 -2.168 17.666 1.00 92.88 328 GLN A N 1
ATOM 2606 C CA . GLN A 1 328 ? 8.442 -0.747 18.034 1.00 92.88 328 GLN A CA 1
ATOM 2607 C C . GLN A 1 328 ? 7.909 0.167 16.922 1.00 92.88 328 GLN A C 1
ATOM 2609 O O . GLN A 1 328 ? 7.979 1.390 17.050 1.00 92.88 328 GLN A O 1
ATOM 2614 N N . ALA A 1 329 ? 7.337 -0.407 15.859 1.00 93.56 329 ALA A N 1
ATOM 2615 C CA . ALA A 1 329 ? 6.558 0.345 14.891 1.00 93.56 329 ALA A CA 1
ATOM 2616 C C . ALA A 1 329 ? 5.307 0.921 15.562 1.00 93.56 329 ALA A C 1
ATOM 2618 O O . ALA A 1 329 ? 4.722 0.322 16.473 1.00 93.56 329 ALA A O 1
ATOM 2619 N N . THR A 1 330 ? 4.904 2.090 15.086 1.00 95.50 330 THR A N 1
ATOM 2620 C CA . THR A 1 330 ? 3.735 2.814 15.574 1.00 95.50 330 THR A CA 1
ATOM 2621 C C . THR A 1 330 ? 2.821 3.129 14.412 1.00 95.50 330 THR A C 1
ATOM 2623 O O . THR A 1 330 ? 3.284 3.367 13.297 1.00 95.50 330 THR A O 1
ATOM 2626 N N . TRP A 1 331 ? 1.521 3.125 14.658 1.00 95.88 331 TRP A N 1
ATOM 2627 C CA . TRP A 1 331 ? 0.557 3.617 13.688 1.00 95.88 331 TRP A CA 1
ATOM 2628 C C . TRP A 1 331 ? -0.646 4.216 14.391 1.00 95.88 331 TRP A C 1
ATOM 2630 O O . TRP A 1 331 ? -0.975 3.852 15.518 1.00 95.88 331 TRP A O 1
ATOM 2640 N N . SER A 1 332 ? -1.280 5.184 13.746 1.00 94.88 332 SER A N 1
ATOM 2641 C CA . SER A 1 332 ? -2.387 5.916 14.342 1.00 94.88 332 SER A CA 1
ATOM 2642 C C . SER A 1 332 ? -3.317 6.490 13.302 1.00 94.88 332 SER A C 1
ATOM 2644 O O . SER A 1 332 ? -2.870 6.907 12.232 1.00 94.88 332 SER A O 1
ATOM 2646 N N . LEU A 1 333 ? -4.580 6.598 13.685 1.00 94.69 333 LEU A N 1
ATOM 2647 C CA . LEU A 1 333 ? -5.579 7.388 12.994 1.00 94.69 333 LEU A CA 1
ATOM 2648 C C . LEU A 1 333 ? -5.971 8.555 13.896 1.00 94.69 333 LEU A C 1
ATOM 2650 O O . LEU A 1 333 ? -6.383 8.330 15.034 1.00 94.69 333 LEU A O 1
ATOM 2654 N N . LYS A 1 334 ? -5.812 9.783 13.398 1.00 92.56 334 LYS A N 1
ATOM 2655 C CA . LYS A 1 334 ? -6.125 11.013 14.135 1.00 92.56 334 LYS A CA 1
ATOM 2656 C C . LYS A 1 334 ? -7.102 11.877 13.355 1.00 92.56 334 LYS A C 1
ATOM 2658 O O . LYS A 1 334 ? -6.907 12.099 12.159 1.00 92.56 334 LYS A O 1
ATOM 2663 N N . THR A 1 335 ? -8.106 12.411 14.035 1.00 89.69 335 THR A N 1
ATOM 2664 C CA . THR A 1 335 ? -9.102 13.304 13.447 1.00 89.69 335 THR A CA 1
ATOM 2665 C C . THR A 1 335 ? -8.812 14.746 13.854 1.00 89.69 335 THR A C 1
ATOM 2667 O O . THR A 1 335 ? -8.941 15.120 15.017 1.00 89.69 335 THR A O 1
ATOM 2670 N N . THR A 1 336 ? -8.454 15.583 12.879 1.00 85.94 336 THR A N 1
ATOM 2671 C CA . THR A 1 336 ? -8.216 17.021 13.070 1.00 85.94 336 THR A CA 1
ATOM 2672 C C . THR A 1 336 ? -9.231 17.811 12.247 1.00 85.94 336 THR A C 1
ATOM 2674 O O . THR A 1 336 ? -9.134 17.923 11.021 1.00 85.94 336 THR A O 1
ATOM 2677 N N . GLY A 1 337 ? -10.247 18.359 12.918 1.00 83.94 337 GLY A N 1
ATOM 2678 C CA . GLY A 1 337 ? -11.360 19.042 12.257 1.00 83.94 337 GLY A CA 1
ATOM 2679 C C . GLY A 1 337 ? -12.186 18.073 11.406 1.00 83.94 337 GLY A C 1
ATOM 2680 O O . GLY A 1 337 ? -12.834 17.183 11.941 1.00 83.94 337 GLY A O 1
ATOM 2681 N N . LYS A 1 338 ? -12.167 18.246 10.077 1.00 81.56 338 LYS A N 1
ATOM 2682 C CA . LYS A 1 338 ? -12.841 17.346 9.116 1.00 81.56 338 LYS A CA 1
ATOM 2683 C C . LYS A 1 338 ? -11.904 16.319 8.469 1.00 81.56 338 LYS A C 1
ATOM 2685 O O . LYS A 1 338 ? -12.360 15.516 7.661 1.00 81.56 338 LYS A O 1
ATOM 2690 N N . ARG A 1 339 ? -10.600 16.365 8.760 1.00 85.69 339 ARG A N 1
ATOM 2691 C CA . ARG A 1 339 ? -9.604 15.477 8.145 1.00 85.69 339 ARG A CA 1
ATOM 2692 C C . ARG A 1 339 ? -9.260 14.340 9.092 1.00 85.69 339 ARG A C 1
ATOM 2694 O O . ARG A 1 339 ? -8.989 14.585 10.265 1.00 85.69 339 ARG A O 1
ATOM 2701 N N . ARG A 1 340 ? -9.239 13.115 8.569 1.00 90.25 340 ARG A N 1
ATOM 2702 C CA . ARG A 1 340 ? -8.739 11.933 9.276 1.00 90.25 340 ARG A CA 1
ATOM 2703 C C . ARG A 1 340 ? -7.401 11.554 8.662 1.00 90.25 340 ARG A C 1
ATOM 2705 O O . ARG A 1 340 ? -7.358 11.173 7.497 1.00 90.25 340 ARG A O 1
ATOM 2712 N N . HIS A 1 341 ? -6.330 11.683 9.428 1.00 93.44 341 HIS A N 1
ATOM 2713 C CA . HIS A 1 341 ? -4.978 11.394 8.975 1.00 93.44 341 HIS A CA 1
ATOM 2714 C C . HIS A 1 341 ? -4.514 10.054 9.534 1.00 93.44 341 HIS A C 1
ATOM 2716 O O . HIS A 1 341 ? -4.527 9.848 10.753 1.00 93.44 341 HIS A O 1
ATOM 2722 N N . PHE A 1 342 ? -4.100 9.153 8.647 1.00 95.19 342 PHE A N 1
ATOM 2723 C CA . PHE A 1 342 ? -3.458 7.902 9.018 1.00 95.19 342 PHE A CA 1
ATOM 2724 C C . PHE A 1 342 ? -1.947 8.024 8.852 1.00 95.19 342 PHE A C 1
ATOM 2726 O O . PHE A 1 342 ? -1.466 8.469 7.811 1.00 95.19 342 PHE A O 1
ATOM 2733 N N . ALA A 1 343 ? -1.201 7.568 9.855 1.00 95.06 343 ALA A N 1
ATOM 2734 C CA . ALA A 1 343 ? 0.250 7.486 9.800 1.00 95.06 343 ALA A CA 1
ATOM 2735 C C . ALA A 1 343 ? 0.735 6.158 10.380 1.00 95.06 343 ALA A C 1
ATOM 2737 O O . ALA A 1 343 ? 0.278 5.746 11.442 1.00 95.06 343 ALA A O 1
ATOM 2738 N N . MET A 1 344 ? 1.702 5.533 9.712 1.00 94.75 344 MET A N 1
ATOM 2739 C CA . MET A 1 344 ? 2.461 4.375 10.175 1.00 94.75 344 MET A CA 1
ATOM 2740 C C . MET A 1 344 ? 3.956 4.675 10.045 1.00 94.75 344 MET A C 1
ATOM 2742 O O . MET A 1 344 ? 4.408 5.219 9.032 1.00 94.75 344 MET A O 1
ATOM 2746 N N . ARG A 1 345 ? 4.708 4.406 11.112 1.00 94.88 345 ARG A N 1
ATOM 2747 C CA . ARG A 1 345 ? 6.107 4.810 11.269 1.00 94.88 345 ARG A CA 1
ATOM 2748 C C . ARG A 1 345 ? 6.932 3.686 11.920 1.00 94.88 345 ARG A C 1
ATOM 2750 O O . ARG A 1 345 ? 6.474 3.111 12.915 1.00 94.88 345 ARG A O 1
ATOM 2757 N N . PRO A 1 346 ? 8.147 3.386 11.424 1.00 93.06 346 PRO A N 1
ATOM 2758 C CA . PRO A 1 346 ? 9.043 2.416 12.057 1.00 93.06 346 PRO A CA 1
ATOM 2759 C C . PRO A 1 346 ? 9.621 2.913 13.389 1.00 93.06 346 PRO A C 1
ATOM 2761 O O . PRO A 1 346 ? 9.484 4.078 13.772 1.00 93.06 346 PRO A O 1
ATOM 2764 N N . LYS A 1 347 ? 10.345 2.030 14.082 1.00 89.94 347 LYS A N 1
ATOM 2765 C CA . LYS A 1 347 ? 11.107 2.369 15.291 1.00 89.94 347 LYS A CA 1
ATOM 2766 C C . LYS A 1 347 ? 12.116 3.489 15.025 1.00 89.94 347 LYS A C 1
ATOM 2768 O O . LYS A 1 347 ? 13.000 3.318 14.202 1.00 89.94 347 LYS A O 1
ATOM 2773 N N . GLY A 1 348 ? 12.066 4.574 15.798 1.00 85.00 348 GLY A N 1
ATOM 2774 C CA . GLY A 1 348 ? 13.043 5.672 15.701 1.00 85.00 348 GLY A CA 1
ATOM 2775 C C . GLY A 1 348 ? 12.686 6.758 14.681 1.00 85.00 348 GLY A C 1
ATOM 2776 O O . GLY A 1 348 ? 13.410 7.740 14.560 1.00 85.00 348 GLY A O 1
ATOM 2777 N N . ALA A 1 349 ? 11.533 6.637 14.019 1.00 87.12 349 ALA A N 1
ATOM 2778 C CA . ALA A 1 349 ? 11.039 7.612 13.051 1.00 87.12 349 ALA A CA 1
ATOM 2779 C C . ALA A 1 349 ? 10.809 9.027 13.615 1.00 87.12 349 ALA A C 1
ATOM 2781 O O . ALA A 1 349 ? 10.779 9.983 12.854 1.00 87.12 349 ALA A O 1
ATOM 2782 N N . SER A 1 350 ? 10.652 9.188 14.934 1.00 82.12 350 SER A N 1
ATOM 2783 C CA . SER A 1 350 ? 10.350 10.483 15.569 1.00 82.12 350 SER A CA 1
ATOM 2784 C C . SER A 1 350 ? 11.430 11.552 15.380 1.00 82.12 350 SER A C 1
ATOM 2786 O O . SER A 1 350 ? 11.149 12.726 15.592 1.00 82.12 350 SER A O 1
ATOM 2788 N N . ALA A 1 351 ? 12.657 11.153 15.033 1.00 83.50 351 ALA A N 1
ATOM 2789 C CA . ALA A 1 351 ? 13.778 12.060 14.792 1.00 83.50 351 ALA A CA 1
ATOM 2790 C C . ALA A 1 351 ? 13.998 12.377 13.300 1.00 83.50 351 ALA A C 1
ATOM 2792 O O . ALA A 1 351 ? 14.905 13.139 12.975 1.00 83.50 351 ALA A O 1
ATOM 2793 N N . ILE A 1 352 ? 13.212 11.775 12.402 1.00 89.56 352 ILE A N 1
ATOM 2794 C CA . ILE A 1 352 ? 13.390 11.890 10.954 1.00 89.56 352 ILE A CA 1
ATOM 2795 C C . ILE A 1 352 ? 12.386 12.914 10.401 1.00 89.56 352 ILE A C 1
ATOM 2797 O O . ILE A 1 352 ? 11.191 12.781 10.687 1.00 89.56 352 ILE A O 1
ATOM 2801 N N . PRO A 1 353 ? 12.836 13.919 9.623 1.00 88.88 353 PRO A N 1
ATOM 2802 C CA . PRO A 1 353 ? 11.945 14.828 8.905 1.00 88.88 353 PRO A CA 1
ATOM 2803 C C . PRO A 1 353 ? 10.972 14.069 7.997 1.00 88.88 353 PRO A C 1
ATOM 2805 O O . PRO A 1 353 ? 11.294 13.007 7.462 1.00 88.88 353 PRO A O 1
ATOM 2808 N N . GLU A 1 354 ? 9.766 14.602 7.808 1.00 85.75 354 GLU A N 1
ATOM 2809 C CA . GLU A 1 354 ? 8.726 13.893 7.057 1.00 85.75 354 GLU A CA 1
ATOM 2810 C C . GLU A 1 354 ? 9.091 13.713 5.575 1.00 85.75 354 GLU A C 1
ATOM 2812 O O . GLU A 1 354 ? 8.775 12.672 4.992 1.00 85.75 354 GLU A O 1
ATOM 2817 N N . GLU A 1 355 ? 9.827 14.666 4.998 1.00 87.00 355 GLU A N 1
ATOM 2818 C CA . GLU A 1 355 ? 10.360 14.599 3.636 1.00 87.00 355 GLU A CA 1
ATOM 2819 C C . GLU A 1 355 ? 11.364 13.454 3.416 1.00 87.00 355 GLU A C 1
ATOM 2821 O O . GLU A 1 355 ? 11.397 12.860 2.336 1.00 87.00 355 GLU A O 1
ATOM 2826 N N . ASP A 1 356 ? 12.123 13.086 4.449 1.00 89.06 356 ASP A N 1
ATOM 2827 C CA . ASP A 1 356 ? 13.186 12.078 4.370 1.00 89.06 356 ASP A CA 1
ATOM 2828 C C . ASP A 1 356 ? 12.695 10.674 4.742 1.00 89.06 356 ASP A C 1
ATOM 2830 O O . ASP A 1 356 ? 13.400 9.678 4.556 1.00 89.06 356 ASP A O 1
ATOM 2834 N N . GLY A 1 357 ? 11.462 10.559 5.234 1.00 88.50 357 GLY A N 1
ATOM 2835 C CA . GLY A 1 357 ? 10.919 9.318 5.776 1.00 88.50 357 GLY A CA 1
ATOM 2836 C C . GLY A 1 357 ? 10.927 8.135 4.803 1.00 88.50 357 GLY A C 1
ATOM 2837 O O . GLY A 1 357 ? 11.276 7.012 5.185 1.00 88.50 357 GLY A O 1
ATOM 2838 N N . PHE A 1 358 ? 10.597 8.383 3.528 1.00 88.56 358 PHE A N 1
ATOM 2839 C CA . PHE A 1 358 ? 10.659 7.351 2.485 1.00 88.56 358 PHE A CA 1
ATOM 2840 C C . PHE A 1 358 ? 12.101 6.955 2.154 1.00 88.56 358 PHE A C 1
ATOM 2842 O O . PHE A 1 358 ? 12.375 5.776 1.964 1.00 88.56 358 PHE A O 1
ATOM 2849 N N . LEU A 1 359 ? 13.040 7.903 2.104 1.00 89.56 359 LEU A N 1
ATOM 2850 C CA . LEU A 1 359 ? 14.452 7.573 1.881 1.00 89.56 359 LEU A CA 1
ATOM 2851 C C . LEU A 1 359 ? 15.019 6.754 3.044 1.00 89.56 359 LEU A C 1
ATOM 2853 O O . LEU A 1 359 ? 15.856 5.881 2.838 1.00 89.56 359 LEU A O 1
ATOM 2857 N N . TRP A 1 360 ? 14.530 7.015 4.255 1.00 91.00 360 TRP A N 1
ATOM 2858 C CA . TRP A 1 360 ? 14.979 6.342 5.461 1.00 91.00 360 TRP A CA 1
ATOM 2859 C C . TRP A 1 360 ? 14.405 4.926 5.629 1.00 91.00 360 TRP A C 1
ATOM 2861 O O . TRP A 1 360 ? 15.114 4.033 6.087 1.00 91.00 360 TRP A O 1
ATOM 2871 N N . SER A 1 361 ? 13.137 4.697 5.268 1.00 89.69 361 SER A N 1
ATOM 2872 C CA . SER A 1 361 ? 12.457 3.415 5.546 1.00 89.69 361 SER A CA 1
ATOM 2873 C C . SER A 1 361 ? 11.536 2.891 4.443 1.00 89.69 361 SER A C 1
ATOM 2875 O O . SER A 1 361 ? 10.744 1.975 4.668 1.00 89.69 361 SER A O 1
ATOM 2877 N N . GLY A 1 362 ? 11.645 3.442 3.236 1.00 91.50 362 GLY A N 1
ATOM 2878 C CA . GLY A 1 362 ? 10.930 2.971 2.055 1.00 91.50 362 GLY A CA 1
ATOM 2879 C C . GLY A 1 362 ? 9.424 2.904 2.278 1.00 91.50 362 GLY A C 1
ATOM 2880 O O . GLY A 1 362 ? 8.794 3.852 2.760 1.00 91.50 362 GLY A O 1
ATOM 2881 N N . ARG A 1 363 ? 8.839 1.758 1.924 1.00 92.19 363 ARG A N 1
ATOM 2882 C CA . ARG A 1 363 ? 7.399 1.525 2.053 1.00 92.19 363 ARG A CA 1
ATOM 2883 C C . ARG A 1 363 ? 6.886 1.408 3.487 1.00 92.19 363 ARG A C 1
ATOM 2885 O O . ARG A 1 363 ? 5.683 1.501 3.674 1.00 92.19 363 ARG A O 1
ATOM 2892 N N . ASP A 1 364 ? 7.746 1.240 4.493 1.00 91.38 364 ASP A N 1
ATOM 2893 C CA . ASP A 1 364 ? 7.304 1.199 5.895 1.00 91.38 364 ASP A CA 1
ATOM 2894 C C . ASP A 1 364 ? 7.004 2.609 6.459 1.00 91.38 364 ASP A C 1
ATOM 2896 O O . ASP A 1 364 ? 6.484 2.739 7.572 1.00 91.38 364 ASP A O 1
ATOM 2900 N N . TRP A 1 365 ? 7.271 3.673 5.684 1.00 93.69 365 TRP A N 1
ATOM 2901 C CA . TRP A 1 365 ? 6.844 5.046 5.971 1.00 93.69 365 TRP A CA 1
ATOM 2902 C C . TRP A 1 365 ? 5.587 5.434 5.186 1.00 93.69 365 TRP A C 1
ATOM 2904 O O . TRP A 1 365 ? 5.647 5.901 4.037 1.00 93.69 365 TRP A O 1
ATOM 2914 N N . ILE A 1 366 ? 4.430 5.296 5.834 1.00 94.06 366 ILE A N 1
ATOM 2915 C CA . ILE A 1 366 ? 3.120 5.503 5.204 1.00 94.06 366 ILE A CA 1
ATOM 2916 C C . ILE A 1 366 ? 2.361 6.614 5.913 1.00 94.06 366 ILE A C 1
ATOM 2918 O O . ILE A 1 366 ? 2.145 6.551 7.120 1.00 94.06 366 ILE A O 1
ATOM 2922 N N . GLY A 1 367 ? 1.926 7.635 5.182 1.00 92.81 367 GLY A N 1
ATOM 2923 C CA . GLY A 1 367 ? 1.118 8.720 5.730 1.00 92.81 367 GLY A CA 1
ATOM 2924 C C . GLY A 1 367 ? 0.163 9.251 4.680 1.00 92.81 367 GLY A C 1
ATOM 2925 O O . GLY A 1 367 ? 0.599 9.567 3.576 1.00 92.81 367 GLY A O 1
ATOM 2926 N N . PHE A 1 368 ? -1.123 9.332 5.008 1.00 91.81 368 PHE A N 1
ATOM 2927 C CA . PHE A 1 368 ? -2.117 9.875 4.095 1.00 91.81 368 PHE A CA 1
ATOM 2928 C C . PHE A 1 368 ? -3.390 10.342 4.799 1.00 91.81 368 PHE A C 1
ATOM 2930 O O . PHE A 1 368 ? -3.786 9.827 5.845 1.00 91.81 368 PHE A O 1
ATOM 2937 N N . ASP A 1 369 ? -4.081 11.280 4.156 1.00 91.06 369 ASP A N 1
ATOM 2938 C CA . ASP A 1 369 ? -5.414 11.706 4.564 1.00 91.06 369 ASP A CA 1
ATOM 2939 C C . ASP A 1 369 ? -6.481 10.778 3.970 1.00 91.06 369 ASP A C 1
ATOM 2941 O O . ASP A 1 369 ? -6.455 10.431 2.781 1.00 91.06 369 ASP A O 1
ATOM 2945 N N . LEU A 1 370 ? -7.447 10.391 4.797 1.00 86.00 370 LEU A N 1
ATOM 2946 C CA . LEU A 1 370 ? -8.715 9.830 4.356 1.00 86.00 370 LEU A CA 1
ATOM 2947 C C . LEU A 1 370 ? -9.637 10.990 3.969 1.00 86.00 370 LEU A C 1
ATOM 2949 O O . LEU A 1 370 ? -9.850 11.922 4.750 1.00 86.00 370 LEU A O 1
ATOM 2953 N N . SER A 1 371 ? -10.203 10.929 2.766 1.00 69.56 371 SER A N 1
ATOM 2954 C CA . SER A 1 371 ? -11.313 11.797 2.381 1.00 69.56 371 SER A CA 1
ATOM 2955 C C . SER A 1 371 ? -12.454 11.616 3.383 1.00 69.56 371 SER A C 1
ATOM 2957 O O . SER A 1 371 ? -12.860 10.481 3.637 1.00 69.56 371 SER A O 1
ATOM 2959 N N . SER A 1 372 ? -12.975 12.709 3.949 1.00 51.25 372 SER A N 1
ATOM 2960 C CA . SER A 1 372 ? -14.221 12.641 4.715 1.00 51.25 372 SER A CA 1
ATOM 2961 C C . SER A 1 372 ? -15.297 12.071 3.795 1.00 51.25 372 SER A C 1
ATOM 2963 O O . SER A 1 372 ? -15.534 12.644 2.728 1.00 51.25 372 SER A O 1
ATOM 2965 N N . GLU A 1 373 ? -15.909 10.952 4.183 1.00 42.94 373 GLU A N 1
ATOM 2966 C CA . GLU A 1 373 ? -17.146 10.492 3.551 1.00 42.94 373 GLU A CA 1
ATOM 2967 C C . GLU A 1 373 ? -18.106 11.691 3.455 1.00 42.94 373 GLU A C 1
ATOM 2969 O O . GLU A 1 373 ? -18.215 12.482 4.399 1.00 42.94 373 GLU A O 1
ATOM 2974 N N . LYS A 1 374 ? -18.683 11.887 2.265 1.00 29.86 374 LYS A N 1
ATOM 2975 C CA . LYS A 1 374 ? -19.711 12.904 2.027 1.00 29.86 374 LYS A CA 1
ATOM 2976 C C . LYS A 1 374 ? -20.981 12.574 2.792 1.00 29.86 374 LYS A C 1
ATOM 2978 O O . LYS A 1 374 ? -21.339 11.377 2.815 1.00 29.86 374 LYS A O 1
#

Sequence (374 aa):
FAHHFHTDHPVFSCSKIEQKQLNTWVSFQSAEQPLLGQFSVSSNSLKQRGLYSLVPPASVVPAQVHRTNILNHDPHYRHLPPLWEKLKDDREGRLLPPEERLARQMQFQLAYVSYVGLVIRRALERYGLRRIDGNYVFSWAGRSFVLRHDVHDWVVTQSEGSALRIVPIAWFGASIKISESLEPDRIVCWPGVSTSVASPQSLPVSPLDLYVVEKMGKLFDEWMLRQLLQGHGRKLGALPTPAKKLTQAWPEQFESISSTHVRLLAPVDAQKAAELKASLKGSANSQVVDAVGDAIEQISAFAQLCGHPARFERGQQQDFYCKCETCQATWSLKTTGKRRHFAMRPKGASAIPEEDGFLWSGRDWIGFDLSSEK

pLDDT: mean 79.18, std 19.5, range [24.84, 97.25]

Foldseek 3Di:
DDDDDDDDDDDDDPDPVVLVVVCVPFVLQQADVVVVVVVVVVVVVVCVPCPVVPQDPPDDDDLADDCDPCCCPPPVRVVPRSVSVVVSVVVVLVVDDPVVNVVVQVVLLQVQLVVVVVLLQLLCVVQVWDADPNWIWGDALNWIWIWDDDPSWIWIATPVGDIAIEHEDADSDQDDPPVDPDDPRAAYEYCHHPNRDADLRYDDQHPPDPLNSLVSNLNVVQVVVLVLCPCQFPKADQADPVLVVLLVVVVQQWDDPDPRIITGQAADDPVSLVVSLVSCVVPHDPVRSVVSVSNNSSRVSVCQVVNAGWDWAGDPDNKIKTAGPVFRKIWIWDDDPQKTKIWIAGPPCPPPDLVCRCVVPRSRGHIDIDHRDD

Radius of gyration: 28.38 Å; chains: 1; bounding box: 72×54×80 Å